Protein AF-A0A933UGR9-F1 (afdb_monomer_lite)

Structure (mmCIF, N/CA/C/O backbone):
data_AF-A0A933UGR9-F1
#
_entry.id   AF-A0A933UGR9-F1
#
loop_
_atom_site.group_PDB
_atom_site.id
_atom_site.type_symbol
_atom_site.label_atom_id
_atom_site.label_alt_id
_atom_site.label_comp_id
_atom_site.label_asym_id
_atom_site.label_entity_id
_atom_site.label_seq_id
_atom_site.pdbx_PDB_ins_code
_atom_site.Cartn_x
_atom_site.Cartn_y
_atom_site.Cartn_z
_atom_site.occupancy
_atom_site.B_iso_or_equiv
_atom_site.auth_seq_id
_atom_site.auth_comp_id
_atom_site.auth_asym_id
_atom_site.auth_atom_id
_atom_site.pdbx_PDB_model_num
ATOM 1 N N . MET A 1 1 ? -8.891 2.432 32.688 1.00 51.16 1 MET A N 1
ATOM 2 C CA . MET A 1 1 ? -9.235 3.587 31.826 1.00 51.16 1 MET A CA 1
ATOM 3 C C . MET A 1 1 ? -10.746 3.583 31.661 1.00 51.16 1 MET A C 1
ATOM 5 O O . MET A 1 1 ? -11.295 2.497 31.529 1.00 51.16 1 MET A O 1
ATOM 9 N N . ALA A 1 2 ? -11.418 4.731 31.786 1.00 53.75 2 ALA A N 1
ATOM 10 C CA . ALA A 1 2 ? -12.870 4.802 31.612 1.00 53.75 2 ALA A CA 1
ATOM 11 C C . ALA A 1 2 ? -13.232 4.374 30.183 1.00 53.75 2 ALA A C 1
ATOM 13 O O . ALA A 1 2 ? -12.578 4.824 29.242 1.00 53.75 2 ALA A O 1
ATOM 14 N N . LYS A 1 3 ? -14.229 3.491 30.037 1.00 58.97 3 LYS A N 1
ATOM 15 C CA . LYS A 1 3 ? -14.703 3.073 28.717 1.00 58.97 3 LYS A CA 1
ATOM 16 C C . LYS A 1 3 ? -15.237 4.305 27.978 1.00 58.97 3 LYS A C 1
ATOM 18 O O . LYS A 1 3 ? -16.017 5.058 28.568 1.00 58.97 3 LYS A O 1
ATOM 23 N N . PRO A 1 4 ? -14.825 4.535 26.729 1.00 64.81 4 PRO A N 1
ATOM 24 C CA . PRO A 1 4 ? -15.317 5.656 25.947 1.00 64.81 4 PRO A CA 1
ATOM 25 C C . PRO A 1 4 ? -16.834 5.547 25.722 1.00 64.81 4 PRO A C 1
ATOM 27 O O . PRO A 1 4 ? -17.394 4.452 25.631 1.00 64.81 4 PRO A O 1
ATOM 30 N N . SER A 1 5 ? -17.516 6.694 25.684 1.00 75.19 5 SER A N 1
ATOM 31 C CA . SER A 1 5 ? -18.979 6.754 25.585 1.00 75.19 5 SER A CA 1
ATOM 32 C C . SER A 1 5 ? -19.480 6.271 24.216 1.00 75.19 5 SER A C 1
ATOM 34 O O . SER A 1 5 ? -18.775 6.351 23.214 1.00 75.19 5 SER A O 1
ATOM 36 N N . HIS A 1 6 ? -20.730 5.808 24.135 1.00 77.56 6 HIS A N 1
ATOM 37 C CA . HIS A 1 6 ? -21.346 5.401 22.862 1.00 77.56 6 HIS A CA 1
ATOM 38 C C . HIS A 1 6 ? -21.320 6.523 21.804 1.00 77.56 6 HIS A C 1
ATOM 40 O O . HIS A 1 6 ? -21.065 6.274 20.629 1.00 77.56 6 HIS A O 1
ATOM 46 N N . ALA A 1 7 ? -21.519 7.773 22.233 1.00 77.31 7 ALA A N 1
ATOM 47 C CA . ALA A 1 7 ? -21.422 8.946 21.366 1.00 77.31 7 ALA A CA 1
ATOM 48 C C . ALA A 1 7 ? -20.013 9.127 20.773 1.00 77.31 7 ALA A C 1
ATOM 50 O O . ALA A 1 7 ? -19.876 9.551 19.629 1.00 77.31 7 ALA A O 1
ATOM 51 N N . TYR A 1 8 ? -18.975 8.763 21.530 1.00 80.56 8 TYR A N 1
ATOM 52 C CA . TYR A 1 8 ? -17.596 8.798 21.057 1.00 80.56 8 TYR A CA 1
ATOM 53 C C . TYR A 1 8 ? -17.358 7.760 19.950 1.00 80.56 8 TYR A C 1
ATOM 55 O O . TYR A 1 8 ? -16.774 8.099 18.930 1.00 80.56 8 TYR A O 1
ATOM 63 N N . TYR A 1 9 ? -17.880 6.534 20.080 1.00 83.31 9 TYR A N 1
ATOM 64 C CA . TYR A 1 9 ? -17.784 5.519 19.017 1.00 83.31 9 TYR A CA 1
ATOM 65 C C . TYR A 1 9 ? -18.486 5.944 17.715 1.00 83.31 9 TYR A C 1
ATOM 67 O O . TYR A 1 9 ? -17.899 5.834 16.639 1.00 83.31 9 TYR A O 1
ATOM 75 N N . GLU A 1 10 ? -19.714 6.471 17.792 1.00 83.88 10 GLU A N 1
ATOM 76 C CA . GLU A 1 10 ? -20.467 6.879 16.593 1.00 83.88 10 GLU A CA 1
ATOM 77 C C . GLU A 1 10 ? -19.774 8.006 15.805 1.00 83.88 10 GLU A C 1
ATOM 79 O O . GLU A 1 10 ? -19.880 8.047 14.579 1.00 83.88 10 GLU A O 1
ATOM 84 N N . HIS A 1 11 ? -18.996 8.867 16.472 1.00 82.94 11 HIS A N 1
ATOM 85 C CA . HIS A 1 11 ? -18.165 9.869 15.800 1.00 82.94 11 HIS A CA 1
ATOM 86 C C . HIS A 1 11 ? -17.102 9.224 14.888 1.00 82.94 11 HIS A C 1
ATOM 88 O O . HIS A 1 11 ? -17.013 9.558 13.705 1.00 82.94 11 HIS A O 1
ATOM 94 N N . PHE A 1 12 ? -16.350 8.243 15.402 1.00 86.44 12 PHE A N 1
ATOM 95 C CA . PHE A 1 12 ? -15.294 7.561 14.638 1.00 86.44 12 PHE A CA 1
ATOM 96 C C . PHE A 1 12 ? -15.834 6.632 13.558 1.00 86.44 12 PHE A C 1
ATOM 98 O O . PHE A 1 12 ? -15.192 6.444 12.529 1.00 86.44 12 PHE A O 1
ATOM 105 N N . LYS A 1 13 ? -17.035 6.085 13.739 1.00 90.88 13 LYS A N 1
ATOM 106 C CA . LYS A 1 13 ? -17.656 5.146 12.796 1.00 90.88 13 LYS A CA 1
ATOM 107 C C . LYS A 1 13 ? -17.753 5.694 11.371 1.00 90.88 13 LYS A C 1
ATOM 109 O O . LYS A 1 13 ? -17.538 4.958 10.407 1.00 90.88 13 LYS A O 1
ATOM 114 N N . ARG A 1 14 ? -18.044 6.993 11.212 1.00 91.00 14 ARG A N 1
ATOM 115 C CA . ARG A 1 14 ? -18.020 7.662 9.897 1.00 91.00 14 ARG A CA 1
ATOM 116 C C . ARG A 1 14 ? -16.609 7.638 9.304 1.00 91.00 14 ARG A C 1
ATOM 118 O O . ARG A 1 14 ? -16.450 7.222 8.159 1.00 91.00 14 ARG A O 1
ATOM 125 N N . GLN A 1 15 ? -15.603 8.026 10.083 1.00 90.75 15 GLN A N 1
ATOM 126 C CA . GLN A 1 15 ? -14.204 8.055 9.646 1.00 90.75 15 GLN A CA 1
ATOM 127 C C . GLN A 1 15 ? -13.686 6.654 9.306 1.00 90.75 15 GLN A C 1
ATOM 129 O O . GLN A 1 15 ? -13.049 6.468 8.272 1.00 90.75 15 GLN A O 1
ATOM 134 N N . HIS A 1 16 ? -14.025 5.645 10.114 1.00 93.94 16 HIS A N 1
ATOM 135 C CA . HIS A 1 16 ? -13.686 4.244 9.862 1.00 93.94 16 HIS A CA 1
ATOM 136 C C . HIS A 1 16 ? -14.244 3.760 8.523 1.00 93.94 16 HIS A C 1
ATOM 138 O O . HIS A 1 16 ? -13.543 3.086 7.774 1.00 93.94 16 HIS A O 1
ATOM 144 N N . ARG A 1 17 ? -15.488 4.122 8.189 1.00 92.50 17 ARG A N 1
ATOM 145 C CA . ARG A 1 17 ? -16.113 3.743 6.914 1.00 92.50 17 ARG A CA 1
ATOM 146 C C . ARG A 1 17 ? -15.473 4.437 5.718 1.00 92.50 17 ARG A C 1
ATOM 148 O O . ARG A 1 17 ? -15.252 3.774 4.710 1.00 92.50 17 ARG A O 1
ATOM 155 N N . VAL A 1 18 ? -15.150 5.728 5.829 1.00 92.00 18 VAL A N 1
ATOM 156 C CA . VAL A 1 18 ? -14.415 6.466 4.783 1.00 92.00 18 VAL A CA 1
ATOM 157 C C . VAL A 1 18 ? -13.049 5.824 4.554 1.00 92.00 18 VAL A C 1
ATOM 159 O O . VAL A 1 18 ? -12.692 5.512 3.420 1.00 92.00 18 VAL A O 1
ATOM 162 N N . PHE A 1 19 ? -12.323 5.545 5.635 1.00 92.62 19 PHE A N 1
ATOM 163 C CA . PHE A 1 19 ? -11.031 4.871 5.586 1.00 92.62 19 PHE A CA 1
ATOM 164 C C . PHE A 1 19 ? -11.138 3.471 4.971 1.00 92.62 19 PHE A C 1
ATOM 166 O O . PHE A 1 19 ? -10.410 3.147 4.039 1.00 92.62 19 PHE A O 1
ATOM 173 N N . GLY A 1 20 ? -12.092 2.656 5.427 1.00 93.69 20 GLY A N 1
ATOM 174 C CA . GLY A 1 20 ? -12.340 1.315 4.899 1.00 93.69 20 GLY A CA 1
ATOM 175 C C . GLY A 1 20 ? -12.676 1.317 3.408 1.00 93.69 20 GLY A C 1
ATOM 176 O O . GLY A 1 20 ? -12.101 0.530 2.660 1.00 93.69 20 GLY A O 1
ATOM 177 N N . ALA A 1 21 ? -13.538 2.234 2.960 1.00 92.94 21 ALA A N 1
ATOM 178 C CA . ALA A 1 21 ? -13.890 2.387 1.550 1.00 92.94 21 ALA A CA 1
ATOM 179 C C . ALA A 1 21 ? -12.686 2.815 0.700 1.00 92.94 21 ALA A C 1
ATOM 181 O O . ALA A 1 21 ? -12.450 2.239 -0.363 1.00 92.94 21 ALA A O 1
ATOM 182 N N . PHE A 1 22 ? -11.894 3.777 1.183 1.00 90.56 22 PHE A N 1
ATOM 183 C CA . PHE A 1 22 ? -10.659 4.206 0.527 1.00 90.56 22 PHE A CA 1
ATOM 184 C C . PHE A 1 22 ? -9.690 3.034 0.348 1.00 90.56 22 PHE A C 1
ATOM 186 O O . PHE A 1 22 ? -9.226 2.774 -0.763 1.00 90.56 22 PHE A O 1
ATOM 193 N N . LEU A 1 23 ? -9.432 2.281 1.419 1.00 91.06 23 LEU A N 1
ATOM 194 C CA . LEU A 1 23 ? -8.536 1.128 1.377 1.00 91.06 23 LEU A CA 1
ATOM 195 C C . LEU A 1 23 ? -9.065 0.036 0.446 1.00 91.06 23 LEU A C 1
ATOM 197 O O . LEU A 1 23 ? -8.296 -0.534 -0.324 1.00 91.06 23 LEU A O 1
ATOM 201 N N . ALA A 1 24 ? -10.367 -0.250 0.487 1.00 91.38 24 ALA A N 1
ATOM 202 C CA . ALA A 1 24 ? -10.996 -1.247 -0.372 1.00 91.38 24 ALA A CA 1
ATOM 203 C C . ALA A 1 24 ? -10.851 -0.885 -1.853 1.00 91.38 24 ALA A C 1
ATOM 205 O O . ALA A 1 24 ? -10.477 -1.735 -2.666 1.00 91.38 24 ALA A O 1
ATOM 206 N N . LEU A 1 25 ? -11.093 0.384 -2.189 1.00 88.12 25 LEU A N 1
ATOM 207 C CA . LEU A 1 25 ? -10.924 0.906 -3.537 1.00 88.12 25 LEU A CA 1
ATOM 208 C C . LEU A 1 25 ? -9.460 0.829 -3.975 1.00 88.12 25 LEU A C 1
ATOM 210 O O . LEU A 1 25 ? -9.167 0.356 -5.072 1.00 88.12 25 LEU A O 1
ATOM 214 N N . HIS A 1 26 ? -8.536 1.215 -3.099 1.00 82.75 26 HIS A N 1
ATOM 215 C CA . HIS A 1 26 ? -7.105 1.147 -3.365 1.00 82.75 26 HIS A CA 1
ATOM 216 C C . HIS A 1 26 ? -6.626 -0.301 -3.583 1.00 82.75 26 HIS A C 1
ATOM 218 O O . HIS A 1 26 ? -5.847 -0.574 -4.499 1.00 82.75 26 HIS A O 1
ATOM 224 N N . CYS A 1 27 ? -7.121 -1.247 -2.782 1.00 87.06 27 CYS A N 1
ATOM 225 C CA . CYS A 1 27 ? -6.885 -2.683 -2.935 1.00 87.06 27 CYS A CA 1
ATOM 226 C C . CYS A 1 27 ? -7.445 -3.238 -4.240 1.00 87.06 27 CYS A C 1
ATOM 228 O O . CYS A 1 27 ? -6.793 -4.048 -4.898 1.00 87.06 27 CYS A O 1
ATOM 230 N N . TRP A 1 28 ? -8.672 -2.863 -4.599 1.00 85.69 28 TRP A N 1
ATOM 231 C CA . TRP A 1 28 ? -9.287 -3.278 -5.856 1.00 85.69 28 TRP A CA 1
ATOM 232 C C . TRP A 1 28 ? -8.490 -2.753 -7.043 1.00 85.69 28 TRP A C 1
ATOM 234 O O . TRP A 1 28 ? -8.135 -3.526 -7.928 1.00 85.69 28 TRP A O 1
ATOM 244 N N . HIS A 1 29 ? -8.120 -1.478 -7.000 1.00 77.94 29 HIS A N 1
ATOM 245 C CA . HIS A 1 29 ? -7.403 -0.840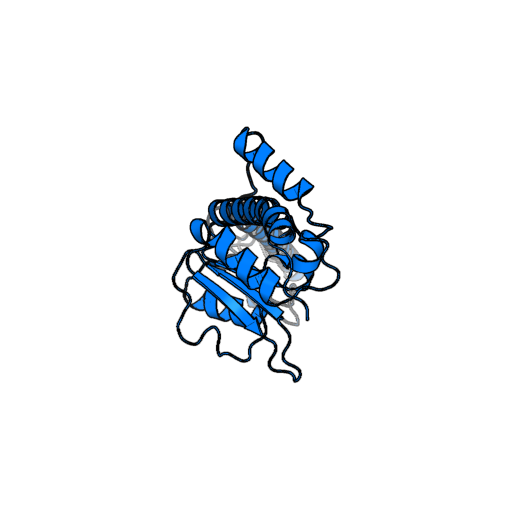 -8.081 1.00 77.94 29 HIS A CA 1
ATOM 246 C C . HIS A 1 29 ? -6.011 -1.438 -8.330 1.00 77.94 29 HIS A C 1
ATOM 248 O O . HIS A 1 29 ? -5.648 -1.763 -9.458 1.00 77.94 29 HIS A O 1
ATOM 254 N N . ASN A 1 30 ? -5.229 -1.609 -7.266 1.00 77.25 30 ASN A N 1
ATOM 255 C CA . ASN A 1 30 ? -3.860 -2.115 -7.364 1.00 77.25 30 ASN A CA 1
ATOM 256 C C . ASN A 1 30 ? -3.786 -3.650 -7.352 1.00 77.25 30 ASN A C 1
ATOM 258 O O . ASN A 1 30 ? -2.706 -4.228 -7.465 1.00 77.25 30 ASN A O 1
ATOM 262 N N . GLY A 1 31 ? -4.929 -4.325 -7.200 1.00 83.38 31 GLY A N 1
ATOM 263 C CA . GLY A 1 31 ? -5.004 -5.777 -7.097 1.00 83.38 31 GLY A CA 1
ATOM 264 C C . GLY A 1 31 ? -4.315 -6.336 -5.849 1.00 83.38 31 GLY A C 1
ATOM 265 O O . GLY A 1 31 ? -3.736 -7.412 -5.934 1.00 83.38 31 GLY A O 1
ATOM 266 N N . TYR A 1 32 ? -4.337 -5.622 -4.718 1.00 88.56 32 TYR A N 1
ATOM 267 C CA . TYR A 1 32 ? -3.771 -6.100 -3.449 1.00 88.56 32 TYR A CA 1
ATOM 268 C C . TYR A 1 32 ? -4.782 -6.923 -2.657 1.00 88.56 32 TYR A C 1
ATOM 270 O O . TYR A 1 32 ? -5.826 -6.411 -2.264 1.00 88.56 32 TYR A O 1
ATOM 278 N N . ASP A 1 33 ? -4.473 -8.172 -2.350 1.00 89.31 33 ASP A N 1
ATOM 279 C CA . ASP A 1 33 ? -5.304 -9.063 -1.536 1.00 89.31 33 ASP A CA 1
ATOM 280 C C . ASP A 1 33 ? -5.389 -8.610 -0.072 1.00 89.31 33 ASP A C 1
ATOM 282 O O . ASP A 1 33 ? -6.439 -8.757 0.565 1.00 89.31 33 ASP A O 1
ATOM 286 N N . ALA A 1 34 ? -4.304 -8.019 0.439 1.00 91.38 34 ALA A N 1
ATOM 287 C CA . ALA A 1 34 ? -4.194 -7.550 1.813 1.00 91.38 34 ALA A CA 1
ATOM 288 C C . ALA A 1 34 ? -3.324 -6.295 1.960 1.00 91.38 34 ALA A C 1
ATOM 290 O O . ALA A 1 34 ? -2.426 -6.029 1.156 1.00 91.38 34 ALA A O 1
ATOM 291 N N . LEU A 1 35 ? -3.576 -5.554 3.038 1.00 91.88 35 LEU A N 1
ATOM 292 C CA . LEU A 1 35 ? -2.826 -4.379 3.457 1.00 91.88 35 LEU A CA 1
ATOM 293 C C . LEU A 1 35 ? -2.328 -4.538 4.888 1.00 91.88 35 LEU A C 1
ATOM 295 O O . LEU A 1 35 ? -3.072 -4.959 5.775 1.00 91.88 35 LEU A O 1
ATOM 299 N N . LEU A 1 36 ? -1.079 -4.145 5.111 1.00 91.00 36 LEU A N 1
ATOM 300 C CA . LEU A 1 36 ? -0.538 -3.901 6.441 1.00 91.00 36 LEU A CA 1
ATOM 301 C C . LEU A 1 36 ? -0.564 -2.404 6.724 1.00 91.00 36 LEU A C 1
ATOM 303 O O . LEU A 1 36 ? -0.129 -1.610 5.892 1.00 91.00 36 LEU A O 1
ATOM 307 N N . ILE A 1 37 ? -1.054 -2.018 7.896 1.00 90.31 37 ILE A N 1
ATOM 308 C CA . ILE A 1 37 ? -1.129 -0.616 8.297 1.00 90.31 37 ILE A CA 1
ATOM 309 C C . ILE A 1 37 ? -0.467 -0.455 9.650 1.00 90.31 37 ILE A C 1
ATOM 311 O O . ILE A 1 37 ? -0.885 -1.073 10.629 1.00 90.31 37 ILE A O 1
ATOM 315 N N . ASP A 1 38 ? 0.560 0.378 9.702 1.00 87.00 38 ASP A N 1
ATOM 316 C CA . ASP A 1 38 ? 1.263 0.691 10.931 1.00 87.00 38 ASP A CA 1
ATOM 317 C C . ASP A 1 38 ? 0.431 1.610 11.842 1.00 87.00 38 ASP A C 1
ATOM 319 O O . ASP A 1 38 ? -0.461 2.359 11.422 1.00 87.00 38 ASP A O 1
ATOM 323 N N . ARG A 1 39 ? 0.725 1.542 13.138 1.00 86.56 39 ARG A N 1
ATOM 324 C CA . ARG A 1 39 ? 0.048 2.337 14.159 1.00 86.56 39 ARG A CA 1
ATOM 325 C C . ARG A 1 39 ? 0.221 3.837 13.949 1.00 86.56 39 ARG A C 1
ATOM 327 O O . ARG A 1 39 ? -0.688 4.587 14.306 1.00 86.56 39 ARG A O 1
ATOM 334 N N . GLU A 1 40 ? 1.372 4.282 13.459 1.00 84.06 40 GLU A N 1
ATOM 335 C CA . GLU A 1 40 ? 1.664 5.705 13.285 1.00 84.06 40 GLU A CA 1
ATOM 336 C C . GLU A 1 40 ? 0.743 6.304 12.219 1.00 84.06 40 GLU A C 1
ATOM 338 O O . GLU A 1 40 ? 0.081 7.312 12.472 1.00 84.06 40 GLU A O 1
ATOM 343 N N . THR A 1 41 ? 0.576 5.606 11.098 1.00 85.62 41 THR A N 1
ATOM 344 C CA . THR A 1 41 ? -0.347 5.959 10.021 1.00 85.62 41 THR A CA 1
ATOM 345 C C . THR A 1 41 ? -1.792 6.005 10.508 1.00 85.62 41 THR A C 1
ATOM 347 O O . THR A 1 41 ? -2.484 6.983 10.227 1.00 85.62 41 THR A O 1
ATOM 350 N N . LEU A 1 42 ? -2.252 5.012 11.284 1.00 88.62 42 LEU A N 1
ATOM 351 C CA . LEU A 1 42 ? -3.606 5.039 11.865 1.00 88.62 42 LEU A CA 1
ATOM 352 C C . LEU A 1 42 ? -3.784 6.205 12.840 1.00 88.62 42 LEU A C 1
ATOM 354 O O . LEU A 1 42 ? -4.787 6.911 12.790 1.00 88.62 42 LEU A O 1
ATOM 358 N N . SER A 1 43 ? -2.812 6.417 13.728 1.00 87.31 43 SER A N 1
ATOM 359 C CA . SER A 1 43 ? -2.881 7.478 14.740 1.00 87.31 43 SER A CA 1
ATOM 360 C C . SER A 1 43 ? -2.918 8.859 14.089 1.00 87.31 43 SER A C 1
ATOM 362 O O . SER A 1 43 ? -3.659 9.725 14.546 1.00 87.31 43 SER A O 1
ATOM 364 N N . ARG A 1 44 ? -2.158 9.041 13.003 1.00 85.88 44 ARG A N 1
ATOM 365 C CA . ARG A 1 44 ? -2.143 10.265 12.202 1.00 85.88 44 ARG A CA 1
ATOM 366 C C . ARG A 1 44 ? -3.462 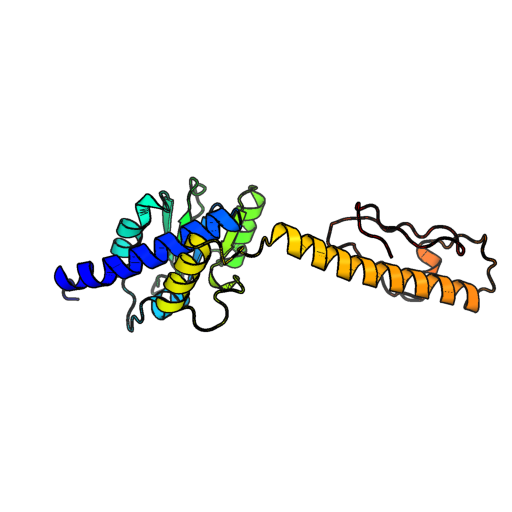10.473 11.461 1.00 85.88 44 ARG A C 1
ATOM 368 O O . ARG A 1 44 ? -4.008 11.563 11.540 1.00 85.88 44 ARG A O 1
ATOM 375 N N . PHE A 1 45 ? -3.983 9.443 10.791 1.00 86.88 45 PHE A N 1
ATOM 376 C CA . PHE A 1 45 ? -5.217 9.548 10.005 1.00 86.88 45 PHE A CA 1
ATOM 377 C C . PHE A 1 45 ? -6.448 9.863 10.868 1.00 86.88 45 PHE A C 1
ATOM 379 O O . PHE A 1 45 ? -7.265 10.691 10.486 1.00 86.88 45 PHE A O 1
ATOM 386 N N . PHE A 1 46 ? -6.576 9.222 12.035 1.00 88.31 46 PHE A N 1
ATOM 387 C CA . PHE A 1 46 ? -7.691 9.458 12.964 1.00 88.31 46 PHE A CA 1
ATOM 388 C C . PHE A 1 46 ? -7.433 10.605 13.954 1.00 88.31 46 PHE A C 1
ATOM 390 O O . PHE A 1 46 ? -8.228 10.805 14.869 1.00 88.31 46 PHE A O 1
ATOM 397 N N . GLU A 1 47 ? -6.309 11.318 13.820 1.00 87.31 47 GLU A N 1
ATOM 398 C CA . GLU A 1 47 ? -5.914 12.437 14.691 1.00 87.31 47 GLU A CA 1
ATOM 399 C C . GLU A 1 47 ? -5.921 12.078 16.195 1.00 87.31 47 GLU A C 1
ATOM 401 O O . GLU A 1 47 ? -6.211 12.885 17.084 1.00 87.31 47 GLU A O 1
ATOM 406 N N . LEU A 1 48 ? -5.577 10.826 16.509 1.00 85.31 48 LEU A N 1
ATOM 407 C CA . LEU A 1 48 ? -5.645 10.282 17.861 1.00 85.31 48 LEU A CA 1
ATOM 408 C C . LEU A 1 48 ? -4.330 10.501 18.614 1.00 85.31 48 LEU A C 1
ATOM 410 O O . LEU A 1 48 ? -3.315 9.867 18.330 1.00 85.31 48 LEU A O 1
ATOM 414 N N . LYS A 1 49 ? -4.372 11.300 19.691 1.00 81.75 49 LYS A N 1
ATOM 415 C CA . LYS A 1 49 ? -3.231 11.461 20.623 1.00 81.75 49 LYS A CA 1
ATOM 416 C C . LYS A 1 49 ? -2.816 10.147 21.293 1.00 81.75 49 LYS A C 1
ATOM 418 O O . LYS A 1 49 ? -1.654 9.965 21.649 1.00 81.75 49 LYS A O 1
ATOM 423 N N . LYS A 1 50 ? -3.778 9.251 21.536 1.00 81.62 50 LYS A N 1
ATOM 424 C CA . LYS A 1 50 ? -3.557 7.929 22.137 1.00 81.62 50 LYS A CA 1
ATOM 425 C C . LYS A 1 50 ? -4.410 6.892 21.423 1.00 81.62 50 LYS A C 1
ATOM 427 O O . LYS A 1 50 ? -5.607 6.798 21.661 1.00 81.62 50 LYS A O 1
ATOM 432 N N . PHE A 1 51 ? -3.764 6.076 20.601 1.00 82.44 51 PHE A N 1
ATOM 433 C CA . PHE A 1 51 ? -4.399 4.923 19.973 1.00 82.44 51 PHE A CA 1
ATOM 434 C C . PHE A 1 51 ? -4.453 3.744 20.959 1.00 82.44 51 PHE A C 1
ATOM 436 O O . PHE A 1 51 ? -3.399 3.309 21.438 1.00 82.44 51 PHE A O 1
ATOM 443 N N . THR A 1 52 ? -5.660 3.267 21.283 1.00 84.12 52 THR A N 1
ATOM 444 C CA . THR A 1 52 ? -5.920 2.150 22.219 1.00 84.12 52 THR A CA 1
ATOM 445 C C . THR A 1 52 ? -6.481 0.927 21.484 1.00 84.12 52 THR A C 1
ATOM 447 O O . THR A 1 52 ? -6.975 1.046 20.365 1.00 84.12 52 THR A O 1
ATOM 450 N N . GLU A 1 53 ? -6.461 -0.245 22.128 1.00 82.62 53 GLU A N 1
ATOM 451 C CA . GLU A 1 53 ? -7.048 -1.483 21.578 1.00 82.62 53 GLU A CA 1
ATOM 452 C C . GLU A 1 53 ? -8.556 -1.371 21.300 1.00 82.62 53 GLU A C 1
ATOM 454 O O . GLU A 1 53 ? -9.068 -2.007 20.382 1.00 82.62 53 GLU A O 1
ATOM 459 N N . GLU A 1 54 ? -9.279 -0.544 22.061 1.00 86.12 54 GLU A N 1
ATO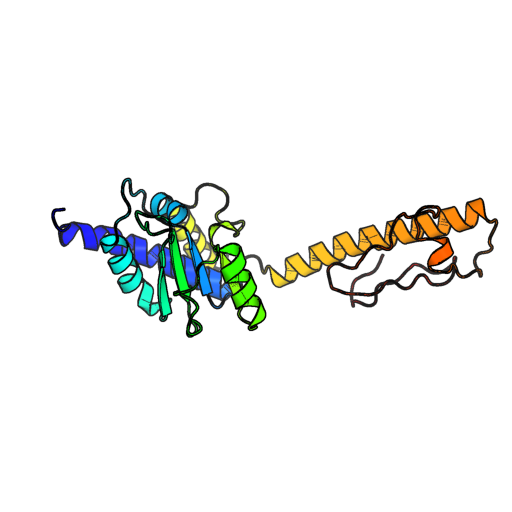M 460 C CA . GLU A 1 54 ? -10.713 -0.316 21.841 1.00 86.12 54 GLU A CA 1
ATOM 461 C C . GLU A 1 54 ? -10.972 0.360 20.491 1.00 86.12 54 GLU A C 1
ATOM 463 O O . GLU A 1 54 ? -11.815 -0.113 19.732 1.00 86.12 54 GLU A O 1
ATOM 468 N N . HIS A 1 55 ? -10.190 1.391 20.144 1.00 87.94 55 HIS A N 1
ATOM 469 C CA . HIS A 1 55 ? -10.276 2.039 18.831 1.00 87.94 55 HIS A CA 1
ATOM 470 C C . HIS A 1 55 ? -10.016 1.043 17.700 1.00 87.94 55 HIS A C 1
ATOM 472 O O . HIS A 1 55 ? -10.717 1.045 16.691 1.00 87.94 55 HIS A O 1
ATOM 478 N N . LEU A 1 56 ? -9.039 0.152 17.883 1.00 88.56 56 LEU A N 1
ATOM 479 C CA . LEU A 1 56 ? -8.714 -0.869 16.894 1.00 88.56 56 LEU A CA 1
ATOM 480 C C . LEU A 1 56 ? -9.840 -1.895 16.724 1.00 88.56 56 LEU A C 1
ATOM 482 O O . LEU A 1 56 ? -10.147 -2.297 15.603 1.00 88.56 56 LEU A O 1
ATOM 486 N N . SER A 1 57 ? -10.461 -2.311 17.829 1.00 90.12 57 SER A N 1
ATOM 487 C CA . SER A 1 57 ? -11.616 -3.213 17.819 1.00 90.12 57 SER A CA 1
ATOM 488 C C . SER A 1 57 ? -12.795 -2.604 17.056 1.00 90.12 57 SER A C 1
ATOM 490 O O . SER A 1 57 ? -13.388 -3.255 16.194 1.00 90.12 57 SER A O 1
ATOM 492 N N . TRP A 1 58 ? -13.089 -1.327 17.306 1.00 92.19 58 TRP A N 1
ATOM 493 C CA . TRP A 1 58 ? -14.120 -0.577 16.589 1.00 92.19 58 TRP A CA 1
ATOM 494 C C . TRP A 1 58 ? -13.826 -0.445 15.105 1.00 92.19 58 TRP A C 1
ATOM 496 O O . TRP A 1 58 ? -14.683 -0.763 14.286 1.00 92.19 58 TRP A O 1
ATOM 506 N N . LEU A 1 59 ? -12.600 -0.050 14.765 1.00 92.56 59 LEU A N 1
ATOM 507 C CA . LEU A 1 59 ? -12.152 0.060 13.386 1.00 92.56 59 LEU A CA 1
ATOM 508 C C . LEU A 1 59 ? -12.346 -1.266 12.644 1.00 92.56 59 LEU A C 1
ATOM 510 O O . LEU A 1 59 ? -12.970 -1.282 11.589 1.00 92.56 59 LEU A O 1
ATOM 514 N N . ARG A 1 60 ? -11.875 -2.383 13.217 1.00 92.56 60 ARG A N 1
ATOM 515 C CA . ARG A 1 60 ? -12.012 -3.726 12.626 1.00 92.56 60 ARG A CA 1
ATOM 516 C C . ARG A 1 60 ? -13.469 -4.116 12.407 1.00 92.56 60 ARG A C 1
ATOM 518 O O . ARG A 1 60 ? -13.785 -4.675 11.363 1.00 92.56 60 ARG A O 1
ATOM 525 N N . LYS A 1 61 ? -14.343 -3.808 13.367 1.00 93.12 61 LYS A N 1
ATOM 526 C CA . LYS A 1 61 ? -15.784 -4.058 13.252 1.00 93.12 61 LYS A CA 1
ATOM 527 C C . LYS A 1 61 ? -16.413 -3.234 12.128 1.00 93.12 61 LYS A C 1
ATOM 529 O O . LYS A 1 61 ? -17.208 -3.756 11.357 1.00 93.12 61 LYS A O 1
ATOM 534 N N . ASP A 1 62 ? -16.055 -1.960 12.020 1.00 94.12 62 ASP A N 1
ATOM 535 C CA . ASP A 1 62 ? -16.672 -1.044 11.057 1.00 94.12 62 ASP A CA 1
ATOM 536 C C . ASP A 1 62 ? -16.215 -1.289 9.614 1.00 94.12 62 ASP A C 1
ATOM 538 O O . ASP A 1 62 ? -16.970 -1.014 8.679 1.00 94.12 62 ASP A O 1
ATOM 542 N N . ILE A 1 63 ? -15.002 -1.820 9.427 1.00 95.06 63 ILE A N 1
ATOM 543 C CA . ILE A 1 63 ? -14.429 -2.133 8.108 1.00 95.06 63 ILE A CA 1
ATOM 544 C C . ILE A 1 63 ? -14.551 -3.607 7.711 1.00 95.06 63 ILE A C 1
ATOM 546 O O . ILE A 1 63 ? -14.151 -3.959 6.602 1.00 95.06 63 ILE A O 1
ATOM 550 N N . GLU A 1 64 ? -15.111 -4.461 8.572 1.00 94.75 64 GLU A N 1
ATOM 551 C CA . GLU A 1 64 ? -15.360 -5.883 8.290 1.00 94.75 64 GLU A CA 1
ATOM 552 C C . GLU A 1 64 ? -16.044 -6.122 6.927 1.00 94.75 64 GLU A C 1
ATOM 554 O O . GLU A 1 64 ? -15.588 -7.012 6.203 1.00 94.75 64 GLU A O 1
ATOM 559 N N . PRO A 1 65 ? -17.045 -5.315 6.493 1.00 94.19 65 PRO A N 1
ATOM 560 C CA . PRO A 1 65 ? -17.672 -5.504 5.183 1.00 94.19 65 PRO A CA 1
ATOM 561 C C . PRO A 1 65 ? -16.694 -5.397 4.004 1.00 94.19 65 PRO A C 1
ATOM 563 O O . PRO A 1 65 ? -16.933 -5.980 2.950 1.00 94.19 65 PRO A O 1
ATOM 566 N N . PHE A 1 66 ? -15.597 -4.656 4.174 1.00 93.38 66 PHE A N 1
ATOM 567 C CA . PHE A 1 66 ? -14.549 -4.491 3.168 1.00 93.38 66 PHE A CA 1
ATOM 568 C C . PHE A 1 66 ? -13.406 -5.500 3.342 1.00 93.38 66 PHE A C 1
ATOM 570 O O . PHE A 1 66 ? -12.840 -5.975 2.356 1.00 93.38 66 PHE A O 1
ATOM 577 N N . PHE A 1 67 ? -13.064 -5.828 4.591 1.00 95.12 67 PHE A N 1
ATOM 578 C CA . PHE A 1 67 ? -11.937 -6.683 4.962 1.00 95.12 67 PHE A CA 1
ATOM 579 C C . PHE A 1 67 ? -12.380 -7.747 5.963 1.00 95.12 67 PHE A C 1
ATOM 581 O O . PHE A 1 67 ? -12.251 -7.585 7.179 1.00 95.12 67 PHE A O 1
ATOM 588 N N . ARG A 1 68 ? -12.866 -8.872 5.431 1.00 93.69 68 ARG A N 1
ATOM 589 C CA . ARG A 1 68 ? -13.393 -9.991 6.225 1.00 93.69 68 ARG A CA 1
ATOM 590 C C . ARG A 1 68 ? -12.367 -10.586 7.192 1.00 93.69 68 ARG A C 1
ATOM 592 O O . ARG A 1 68 ? -12.732 -11.095 8.248 1.00 93.69 68 ARG A O 1
ATOM 599 N N . HIS A 1 69 ? -11.086 -10.546 6.838 1.00 93.62 69 HIS A N 1
ATOM 600 C CA . HIS A 1 69 ? -10.012 -11.111 7.645 1.00 93.62 69 HIS A CA 1
ATOM 601 C C . HIS A 1 69 ? -9.124 -9.983 8.168 1.00 93.62 69 HIS A C 1
ATOM 603 O O . HIS A 1 69 ? -8.347 -9.398 7.421 1.00 93.62 69 HIS A O 1
ATOM 609 N N . SER A 1 70 ? -9.211 -9.682 9.462 1.00 92.75 70 SER A N 1
ATOM 610 C CA . SER A 1 70 ? -8.372 -8.664 10.101 1.00 92.75 70 SER A CA 1
ATOM 611 C C . SER A 1 70 ? -7.701 -9.212 11.352 1.00 92.75 70 SER A C 1
ATOM 613 O O . SER A 1 70 ? -8.342 -9.941 12.106 1.00 92.75 70 SER A O 1
ATOM 615 N N . HIS A 1 71 ? -6.434 -8.864 11.592 1.00 90.19 71 HIS A N 1
ATOM 616 C CA . HIS A 1 71 ? -5.702 -9.236 12.811 1.00 90.19 71 HIS A CA 1
ATOM 617 C C . HIS A 1 71 ? -4.765 -8.117 13.269 1.00 90.19 71 HIS A C 1
ATOM 619 O O . HIS A 1 71 ? -4.199 -7.386 12.460 1.00 90.19 71 HIS A O 1
ATOM 625 N N . SER A 1 72 ? -4.593 -8.003 14.583 1.00 89.12 72 SER A N 1
ATOM 626 C CA . SER A 1 72 ? -3.645 -7.077 15.201 1.00 89.12 72 SER A CA 1
ATOM 627 C C . SER A 1 72 ? -2.275 -7.742 15.323 1.00 89.12 72 SER A C 1
ATOM 629 O O . SER A 1 72 ? -2.175 -8.884 15.771 1.00 89.12 72 SER A O 1
ATOM 631 N N . LEU A 1 73 ? -1.222 -7.021 14.955 1.00 86.88 73 LEU A N 1
ATOM 632 C CA . LEU A 1 73 ? 0.167 -7.432 15.086 1.00 86.88 73 LEU A CA 1
ATOM 633 C C . LEU A 1 73 ? 0.825 -6.598 16.188 1.00 86.88 73 LEU A C 1
ATOM 635 O O . LEU A 1 73 ? 0.766 -5.365 16.201 1.00 86.88 73 LEU A O 1
ATOM 639 N N . TYR A 1 74 ? 1.470 -7.287 17.123 1.00 82.31 74 TYR A N 1
ATOM 640 C CA . TYR A 1 74 ? 2.114 -6.667 18.275 1.00 82.31 74 TYR A CA 1
ATOM 641 C C . TYR A 1 74 ? 3.630 -6.816 18.194 1.00 82.31 74 TYR A C 1
ATOM 643 O O . TYR A 1 74 ? 4.150 -7.841 17.738 1.00 82.31 74 TYR A O 1
ATOM 651 N N . PHE A 1 75 ? 4.352 -5.810 18.684 1.00 71.38 75 PHE A N 1
ATOM 652 C CA . PHE A 1 75 ? 5.785 -5.945 18.910 1.00 71.38 75 PHE A CA 1
ATO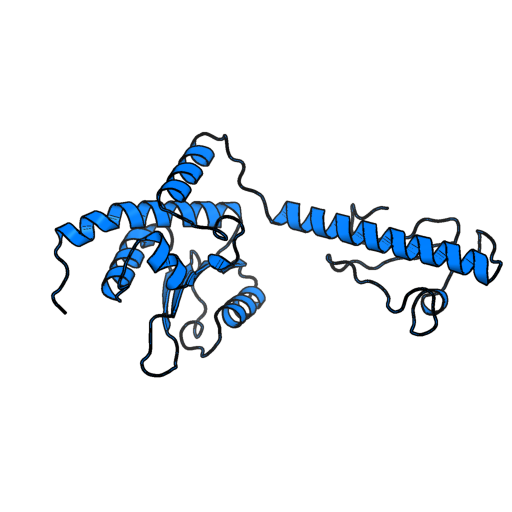M 653 C C . PHE A 1 75 ? 6.025 -6.894 20.090 1.00 71.38 75 PHE A C 1
ATOM 655 O O . PHE A 1 75 ? 5.421 -6.738 21.153 1.00 71.38 75 PHE A O 1
ATOM 662 N N . LYS A 1 76 ? 6.939 -7.859 19.932 1.00 65.31 76 LYS A N 1
ATOM 663 C CA . LYS A 1 76 ? 7.327 -8.786 21.014 1.00 65.31 76 LYS A CA 1
ATOM 664 C C . LYS A 1 76 ? 8.342 -8.191 22.006 1.00 65.31 76 LYS A C 1
ATOM 666 O O . LYS A 1 76 ? 8.908 -8.926 22.805 1.00 65.31 76 LYS A O 1
ATOM 671 N N . ILE A 1 77 ? 8.570 -6.875 21.971 1.00 64.06 77 ILE A N 1
ATOM 672 C CA . ILE A 1 77 ? 9.408 -6.170 22.950 1.00 64.06 77 ILE A CA 1
ATOM 673 C C . ILE A 1 77 ? 8.515 -5.766 24.131 1.00 64.06 77 ILE A C 1
ATOM 675 O O . ILE A 1 77 ? 7.517 -5.081 23.904 1.00 64.06 77 ILE A O 1
ATOM 679 N N . PRO A 1 78 ? 8.826 -6.168 25.375 1.00 60.41 78 PRO A N 1
ATOM 680 C CA . PRO A 1 78 ? 8.070 -5.740 26.548 1.00 60.41 78 PRO A CA 1
ATOM 681 C C . PRO A 1 78 ? 8.251 -4.233 26.828 1.00 60.41 78 PRO A C 1
ATOM 683 O O . PRO A 1 78 ? 9.385 -3.755 26.800 1.00 60.41 78 PRO A O 1
ATOM 686 N N . PRO A 1 79 ? 7.182 -3.476 27.155 1.00 64.69 79 PRO A N 1
ATOM 687 C CA . PRO A 1 79 ? 5.773 -3.867 27.112 1.00 64.69 79 PRO A CA 1
ATOM 688 C C . PRO A 1 79 ? 5.277 -3.988 25.665 1.00 64.69 79 PRO A C 1
ATOM 690 O O . PRO A 1 79 ? 5.503 -3.088 24.856 1.00 64.69 79 PRO A O 1
ATOM 693 N N . SER A 1 80 ? 4.570 -5.082 25.361 1.00 63.94 80 SER A N 1
ATOM 694 C CA . SER A 1 80 ? 4.057 -5.336 24.014 1.00 63.94 80 SER A CA 1
ATOM 695 C C . SER A 1 80 ? 3.088 -4.228 23.606 1.00 63.94 80 SER A C 1
ATOM 697 O O . SER A 1 80 ? 2.046 -4.024 24.228 1.00 63.94 80 SER A O 1
ATOM 699 N N . LYS A 1 81 ? 3.470 -3.460 22.586 1.00 70.56 81 LYS A N 1
ATOM 700 C CA . LYS A 1 81 ? 2.653 -2.387 22.014 1.00 70.56 81 LYS A CA 1
ATOM 701 C C . LYS A 1 81 ? 2.090 -2.861 20.681 1.00 70.56 81 LYS A C 1
ATOM 703 O O . LYS A 1 81 ? 2.794 -3.520 19.914 1.00 70.56 81 LYS A O 1
ATOM 708 N N . PHE A 1 82 ? 0.843 -2.483 20.402 1.00 80.50 82 PHE A N 1
ATOM 709 C CA . PHE A 1 82 ? 0.271 -2.570 19.061 1.00 80.50 82 PHE A CA 1
ATOM 710 C C . PHE A 1 82 ? 1.227 -1.914 18.061 1.00 80.50 82 PHE A C 1
ATOM 712 O O . PHE A 1 82 ? 1.639 -0.766 18.271 1.00 80.50 82 PHE A O 1
ATOM 719 N N . GLY A 1 83 ? 1.614 -2.678 17.042 1.00 82.00 83 GLY A N 1
ATOM 720 C CA . GLY A 1 83 ? 2.532 -2.235 16.002 1.00 82.00 83 GLY A CA 1
ATOM 721 C C . GLY A 1 83 ? 1.805 -1.934 14.707 1.00 82.00 83 GLY A C 1
ATOM 722 O O . GLY A 1 83 ? 1.867 -0.808 14.222 1.00 82.00 83 GLY A O 1
ATOM 723 N N . SER A 1 84 ? 1.074 -2.915 14.189 1.00 88.31 84 SER A N 1
ATOM 724 C CA . SER A 1 84 ? 0.372 -2.804 12.913 1.00 88.31 84 SER A CA 1
ATOM 725 C C . SER A 1 84 ? -0.880 -3.672 12.884 1.00 88.31 84 SER A C 1
ATOM 727 O O . SER A 1 84 ? -1.050 -4.591 13.683 1.00 88.31 84 SER A O 1
ATOM 729 N N . VAL A 1 85 ? -1.799 -3.374 11.974 1.00 91.69 85 VAL A N 1
ATOM 730 C CA . VAL A 1 85 ? -2.981 -4.192 11.696 1.00 91.69 85 VAL A CA 1
ATOM 731 C C . VAL A 1 85 ? -2.877 -4.742 10.284 1.00 91.69 85 VAL A C 1
ATOM 733 O O . VAL A 1 85 ? -2.536 -4.019 9.348 1.00 91.69 85 VAL A O 1
ATOM 736 N N . VAL A 1 86 ? -3.178 -6.028 10.127 1.00 92.75 86 VAL A N 1
ATOM 737 C CA . VAL A 1 86 ? -3.376 -6.639 8.815 1.00 92.75 86 VAL A CA 1
ATOM 738 C C . VAL A 1 86 ? -4.860 -6.614 8.479 1.00 92.75 86 VAL A C 1
ATOM 740 O O . VAL A 1 86 ? -5.689 -7.073 9.268 1.00 92.75 86 VAL A O 1
ATOM 743 N N . LEU A 1 87 ? -5.185 -6.081 7.307 1.00 94.12 87 LEU A N 1
ATOM 744 C CA . LEU A 1 87 ? -6.519 -6.059 6.722 1.00 94.12 87 LEU A CA 1
ATOM 745 C C . LEU A 1 87 ? -6.484 -6.850 5.422 1.00 94.12 87 LEU A C 1
ATOM 747 O O . LEU A 1 87 ? -5.761 -6.499 4.496 1.00 94.12 87 LEU A O 1
ATOM 751 N N . SER A 1 88 ? -7.246 -7.932 5.349 1.00 93.81 88 SER A N 1
ATOM 752 C CA . SER A 1 88 ? -7.191 -8.879 4.244 1.00 93.81 88 SER A CA 1
ATOM 753 C C . SER A 1 88 ? -8.583 -9.229 3.741 1.00 93.81 88 SER A C 1
ATOM 755 O O . SER A 1 88 ? -9.532 -9.417 4.510 1.00 93.81 88 SER A O 1
ATOM 757 N N . ARG A 1 89 ? -8.695 -9.329 2.418 1.00 91.56 89 ARG A N 1
ATOM 758 C CA . ARG A 1 89 ? -9.900 -9.805 1.722 1.00 91.56 89 ARG A CA 1
ATOM 759 C C . ARG A 1 89 ? -9.887 -11.324 1.550 1.00 91.56 89 ARG A C 1
ATOM 761 O O . ARG A 1 89 ? -10.938 -11.931 1.382 1.00 91.56 89 ARG A O 1
ATOM 768 N N . VAL A 1 90 ? -8.701 -11.924 1.641 1.00 90.88 90 VAL A N 1
ATOM 769 C CA . VAL A 1 90 ? -8.454 -13.370 1.574 1.00 90.88 90 VAL A CA 1
ATOM 770 C C . VAL A 1 90 ? -8.089 -13.929 2.955 1.00 90.88 90 VAL A C 1
ATOM 772 O O . VAL A 1 90 ? -7.652 -13.164 3.824 1.00 90.88 90 VAL A O 1
ATOM 775 N N . PRO A 1 91 ? -8.238 -15.243 3.192 1.00 90.75 91 PRO A N 1
ATOM 776 C CA . PRO A 1 91 ? -7.805 -15.859 4.439 1.00 90.75 91 PRO A CA 1
ATOM 777 C C . PRO A 1 91 ? -6.323 -15.587 4.716 1.00 90.75 91 PRO A C 1
ATOM 779 O O . PRO A 1 91 ? -5.471 -15.754 3.845 1.00 90.75 91 PRO A O 1
ATOM 782 N N . ILE A 1 92 ? -6.021 -15.155 5.940 1.00 89.56 92 ILE A N 1
ATOM 783 C CA . ILE A 1 92 ? -4.644 -14.916 6.379 1.00 89.56 92 ILE A CA 1
ATOM 784 C C . ILE A 1 92 ? -3.990 -16.281 6.668 1.00 89.56 92 ILE A C 1
ATOM 786 O O . ILE A 1 92 ? -4.625 -17.105 7.332 1.00 89.56 92 ILE A O 1
ATOM 790 N N . PRO A 1 93 ? -2.751 -16.540 6.204 1.00 85.44 93 PRO A N 1
ATOM 791 C CA . PRO A 1 93 ? -2.068 -17.807 6.447 1.00 85.44 93 PRO A CA 1
ATOM 792 C C . PRO A 1 93 ? -1.957 -18.149 7.938 1.00 85.44 93 PRO A C 1
ATOM 794 O O . PRO A 1 93 ? -1.660 -17.292 8.774 1.00 85.44 93 PRO A O 1
ATOM 797 N N . THR A 1 94 ? -2.147 -19.425 8.276 1.00 82.75 94 THR A N 1
ATOM 798 C CA . THR A 1 94 ? -1.950 -19.934 9.641 1.00 82.75 94 THR A CA 1
ATOM 799 C C . THR A 1 94 ? -0.511 -19.702 10.092 1.00 82.75 94 THR A C 1
ATOM 801 O O . THR A 1 94 ? 0.421 -19.967 9.329 1.00 82.75 94 THR A O 1
ATOM 804 N N . GLY A 1 95 ? -0.304 -19.224 11.318 1.00 79.88 95 GLY A N 1
ATOM 805 C CA . GLY A 1 95 ? 1.040 -18.917 11.810 1.00 79.88 95 GLY A CA 1
ATOM 806 C C . GLY A 1 95 ? 1.533 -17.510 11.459 1.00 79.88 95 GLY A C 1
ATOM 807 O O . GLY A 1 95 ? 2.615 -17.131 11.898 1.00 79.88 95 GLY A O 1
ATOM 808 N N . PHE A 1 96 ? 0.811 -16.735 10.635 1.00 81.69 96 PHE A N 1
ATOM 809 C CA . PHE A 1 96 ? 1.260 -15.403 10.204 1.00 81.69 96 PHE A CA 1
ATOM 810 C C . PHE A 1 96 ? 1.321 -14.404 11.368 1.00 81.69 96 PHE A C 1
ATOM 812 O O . PHE A 1 96 ? 2.255 -13.609 11.468 1.00 81.69 96 PHE A O 1
ATOM 819 N N . VAL A 1 97 ? 0.339 -14.463 12.268 1.00 79.94 97 VAL A N 1
ATOM 820 C CA . VAL A 1 97 ? 0.205 -13.529 13.396 1.00 79.94 97 VAL A CA 1
ATOM 821 C C . VAL A 1 97 ? 1.208 -13.859 14.505 1.00 79.94 97 VAL A C 1
ATOM 823 O O . VAL A 1 97 ? 1.747 -12.953 15.141 1.00 79.94 97 VAL A O 1
ATOM 826 N N . GLU A 1 98 ? 1.517 -15.141 14.719 1.00 79.62 98 GLU A N 1
ATOM 827 C CA . GLU A 1 98 ? 2.407 -15.588 15.796 1.00 79.62 98 GLU A CA 1
ATOM 828 C C . GLU A 1 98 ? 3.901 -15.325 15.520 1.00 79.62 98 GLU A C 1
ATOM 830 O O . GLU A 1 98 ? 4.731 -15.416 16.435 1.00 79.62 98 GLU A O 1
ATOM 835 N N . GLN A 1 99 ? 4.276 -14.970 14.288 1.00 79.06 99 GLN A N 1
ATOM 836 C CA . GLN A 1 99 ? 5.670 -14.770 13.879 1.00 79.06 99 GLN A CA 1
ATOM 837 C C . GLN A 1 99 ? 6.320 -13.517 14.481 1.00 79.06 99 GLN A C 1
ATOM 839 O O . GLN A 1 99 ? 5.738 -12.430 14.530 1.00 79.06 99 GLN A O 1
ATOM 844 N N . THR A 1 100 ? 7.593 -13.651 14.868 1.00 74.00 100 THR A N 1
ATOM 845 C CA . THR A 1 100 ? 8.451 -12.553 15.352 1.00 74.00 100 THR A CA 1
ATOM 846 C C . THR A 1 100 ? 9.241 -11.923 14.200 1.00 74.00 100 THR A C 1
ATOM 848 O O . THR A 1 100 ? 10.469 -11.934 14.192 1.00 74.00 100 THR A O 1
ATOM 851 N N . LEU A 1 101 ? 8.545 -11.428 13.181 1.00 78.00 101 LEU A N 1
ATOM 852 C CA . LEU A 1 101 ? 9.163 -10.788 12.017 1.00 78.00 101 LEU A CA 1
ATOM 853 C C . LEU A 1 101 ? 8.793 -9.306 11.960 1.00 78.00 101 LEU A C 1
ATOM 855 O O . LEU A 1 101 ? 7.750 -8.906 12.477 1.00 78.00 101 LEU A O 1
ATOM 859 N N . THR A 1 102 ? 9.654 -8.503 11.331 1.00 80.38 102 THR A N 1
ATOM 860 C CA . THR A 1 102 ? 9.312 -7.123 10.969 1.00 80.38 102 THR A CA 1
ATOM 861 C C . THR A 1 102 ? 8.267 -7.127 9.857 1.00 80.38 102 THR A C 1
ATOM 863 O O . THR A 1 102 ? 8.112 -8.124 9.143 1.00 80.38 102 THR A O 1
ATOM 866 N N . ASP A 1 103 ? 7.545 -6.026 9.701 1.00 78.31 103 ASP A N 1
ATOM 867 C CA . ASP A 1 103 ? 6.434 -5.938 8.756 1.00 78.31 103 ASP A CA 1
ATOM 868 C C . ASP A 1 103 ? 6.899 -6.076 7.293 1.00 78.31 103 ASP A C 1
ATOM 870 O O . ASP A 1 103 ? 6.222 -6.714 6.482 1.00 78.31 103 ASP A O 1
ATOM 874 N N . GLU A 1 104 ? 8.115 -5.630 6.971 1.00 79.88 104 GLU A N 1
ATOM 875 C CA . GLU A 1 104 ? 8.737 -5.817 5.652 1.00 79.88 104 GLU A CA 1
ATOM 876 C C . GLU A 1 104 ? 9.034 -7.299 5.390 1.00 79.88 104 GLU A C 1
ATOM 878 O O . GLU A 1 104 ? 8.752 -7.840 4.320 1.00 79.88 104 GLU A O 1
ATOM 883 N N . LYS A 1 105 ? 9.568 -8.006 6.395 1.00 83.38 105 LYS A N 1
ATOM 884 C CA . LYS A 1 105 ? 9.856 -9.443 6.285 1.00 83.38 105 LYS A CA 1
ATOM 885 C C . LYS A 1 105 ? 8.570 -10.268 6.205 1.00 83.38 105 LYS A C 1
ATOM 887 O O . LYS A 1 105 ? 8.515 -11.218 5.423 1.00 83.38 105 LYS A O 1
ATOM 892 N N . ARG A 1 106 ? 7.531 -9.893 6.962 1.00 85.06 106 ARG A N 1
ATOM 893 C CA . ARG A 1 106 ? 6.200 -10.526 6.912 1.00 85.06 106 ARG A CA 1
ATOM 894 C C . ARG A 1 106 ? 5.568 -10.381 5.535 1.00 85.06 106 ARG A C 1
ATOM 896 O O . ARG A 1 106 ? 5.124 -11.373 4.960 1.00 85.06 106 ARG A O 1
ATOM 903 N N . THR A 1 107 ? 5.551 -9.166 4.989 1.00 83.94 107 THR A N 1
ATOM 904 C CA . THR A 1 107 ? 4.989 -8.924 3.653 1.00 83.94 107 THR A CA 1
ATOM 905 C C . THR A 1 107 ? 5.790 -9.638 2.572 1.00 83.94 107 THR A C 1
ATOM 907 O O . THR A 1 107 ? 5.188 -10.260 1.701 1.00 83.94 107 THR A O 1
ATOM 910 N N . ALA A 1 108 ? 7.124 -9.667 2.655 1.00 84.44 108 ALA A N 1
ATOM 911 C CA . ALA A 1 108 ? 7.958 -10.447 1.740 1.00 84.44 108 ALA A CA 1
ATOM 912 C C . ALA A 1 108 ? 7.653 -11.955 1.797 1.00 84.44 108 ALA A C 1
ATOM 914 O O . ALA A 1 108 ? 7.546 -12.600 0.754 1.00 84.44 108 ALA A O 1
ATOM 915 N N . GLN A 1 109 ? 7.477 -12.530 2.990 1.00 85.12 109 GLN A N 1
ATOM 916 C CA . GLN A 1 109 ? 7.108 -13.941 3.142 1.00 85.12 109 GLN A CA 1
ATOM 917 C C . GLN A 1 109 ? 5.724 -14.236 2.564 1.00 85.12 109 GLN A C 1
ATOM 919 O O . GLN A 1 109 ? 5.544 -15.246 1.885 1.00 85.12 109 GLN A O 1
ATOM 924 N N . TRP A 1 110 ? 4.757 -13.354 2.797 1.00 85.19 110 TRP A N 1
ATOM 925 C CA . TRP A 1 110 ? 3.407 -13.534 2.277 1.00 85.19 110 TRP A CA 1
ATOM 926 C C . TRP A 1 110 ? 3.366 -13.404 0.746 1.00 85.19 110 TRP A C 1
ATOM 928 O O . TRP A 1 110 ? 2.730 -14.216 0.075 1.00 85.19 110 TRP A O 1
ATOM 938 N N . ARG A 1 111 ? 4.149 -12.476 0.179 1.00 83.62 111 ARG A N 1
ATOM 939 C CA . ARG A 1 111 ? 4.340 -12.327 -1.275 1.00 83.62 111 ARG A CA 1
ATOM 940 C C . ARG A 1 111 ? 4.919 -13.589 -1.929 1.00 83.62 111 ARG A C 1
ATOM 942 O O . ARG A 1 111 ? 4.508 -13.937 -3.031 1.00 83.62 111 ARG A O 1
ATOM 949 N N . LYS A 1 112 ? 5.801 -14.334 -1.245 1.00 83.94 112 LYS A N 1
ATOM 950 C CA . LYS A 1 112 ? 6.328 -15.627 -1.743 1.00 83.94 112 LYS A CA 1
ATOM 951 C C . LYS A 1 112 ? 5.250 -16.699 -1.916 1.00 83.94 112 LYS A C 1
ATOM 953 O O . LYS A 1 112 ? 5.427 -17.602 -2.723 1.00 83.94 112 LYS A O 1
ATOM 958 N N . GLN A 1 113 ? 4.142 -16.606 -1.185 1.00 80.69 113 GLN A N 1
ATOM 959 C CA . GLN A 1 113 ? 3.003 -17.523 -1.296 1.00 80.69 113 GLN A CA 1
ATOM 960 C C . GLN A 1 113 ? 2.005 -17.098 -2.389 1.00 80.69 113 GLN A C 1
ATOM 962 O O . GLN A 1 113 ? 0.856 -17.525 -2.370 1.00 80.69 113 GLN A O 1
ATOM 967 N N . ASN A 1 114 ? 2.440 -16.262 -3.339 1.00 79.94 114 ASN A N 1
ATOM 968 C CA . ASN A 1 114 ? 1.640 -15.756 -4.457 1.00 79.94 114 ASN A CA 1
ATOM 969 C C . ASN A 1 114 ? 0.470 -14.832 -4.052 1.00 79.94 114 ASN A C 1
ATOM 971 O O . ASN A 1 114 ? -0.465 -14.645 -4.827 1.00 79.94 114 ASN A O 1
ATOM 975 N N . PHE A 1 115 ? 0.529 -14.227 -2.861 1.00 83.88 115 PHE A N 1
ATOM 976 C CA . PHE A 1 115 ? -0.420 -13.199 -2.430 1.00 83.88 115 PHE A CA 1
ATOM 977 C C . PHE A 1 115 ? 0.107 -11.795 -2.720 1.00 83.88 115 PHE A C 1
ATOM 979 O O . PHE A 1 115 ? 1.285 -11.491 -2.512 1.00 83.88 115 PHE A O 1
ATOM 986 N N . ARG A 1 116 ? -0.775 -10.894 -3.147 1.00 85.81 116 ARG A N 1
ATOM 987 C CA . ARG A 1 116 ? -0.427 -9.498 -3.427 1.00 85.81 116 ARG A CA 1
ATOM 988 C C . ARG A 1 116 ? -0.668 -8.651 -2.188 1.00 85.81 116 ARG A C 1
ATOM 990 O O . ARG A 1 116 ? -1.794 -8.271 -1.894 1.00 85.81 116 ARG A O 1
ATOM 997 N N . VAL A 1 117 ? 0.396 -8.338 -1.459 1.00 87.94 117 VAL A N 1
ATOM 998 C CA . VAL A 1 117 ? 0.313 -7.598 -0.190 1.00 87.94 117 VAL A CA 1
ATOM 999 C C . VAL A 1 117 ? 1.079 -6.288 -0.294 1.00 87.94 117 VAL A C 1
ATOM 1001 O O . VAL A 1 117 ? 2.184 -6.266 -0.844 1.00 87.94 117 VAL A O 1
ATOM 1004 N N . ALA A 1 118 ? 0.528 -5.214 0.263 1.00 85.81 118 ALA A N 1
ATOM 1005 C CA . ALA A 1 118 ? 1.207 -3.925 0.382 1.00 85.81 118 ALA A CA 1
ATOM 1006 C C . ALA A 1 118 ? 1.203 -3.411 1.823 1.00 85.81 118 ALA A C 1
ATOM 1008 O O . ALA A 1 118 ? 0.305 -3.728 2.604 1.00 85.81 118 ALA A O 1
ATOM 1009 N N . VAL A 1 119 ? 2.209 -2.611 2.171 1.00 84.81 119 VAL A N 1
ATOM 1010 C CA . VAL A 1 119 ? 2.205 -1.818 3.403 1.00 84.81 119 VAL A CA 1
ATOM 1011 C C . VAL A 1 119 ? 1.685 -0.427 3.055 1.00 84.81 119 VAL A C 1
ATOM 1013 O O . VAL A 1 119 ? 2.120 0.167 2.071 1.00 84.81 119 VAL A O 1
ATOM 1016 N N . LEU A 1 120 ? 0.742 0.106 3.835 1.00 81.00 120 LEU A N 1
ATOM 1017 C CA . LEU A 1 120 ? 0.107 1.389 3.526 1.00 81.00 120 LEU A CA 1
ATOM 1018 C C . LEU A 1 120 ? 1.116 2.540 3.481 1.00 81.00 120 LEU A C 1
ATOM 1020 O O . LEU A 1 120 ? 0.945 3.434 2.665 1.00 81.00 120 LEU A O 1
ATOM 1024 N N . SER A 1 121 ? 2.170 2.503 4.296 1.00 71.12 121 SER A N 1
ATOM 1025 C CA . SER A 1 121 ? 3.247 3.501 4.300 1.00 71.12 121 SER A CA 1
ATOM 1026 C C . SER A 1 121 ? 4.140 3.471 3.050 1.00 71.12 121 SER A C 1
ATOM 1028 O O . SER A 1 121 ? 4.787 4.469 2.737 1.00 71.12 121 SER A O 1
ATOM 1030 N N . GLU A 1 122 ? 4.165 2.363 2.302 1.00 67.38 122 GLU A N 1
ATOM 1031 C CA . GLU A 1 122 ? 4.927 2.237 1.049 1.00 67.38 122 GLU A CA 1
ATOM 1032 C C . GLU A 1 122 ? 4.207 2.902 -0.138 1.00 67.38 122 GLU A C 1
ATOM 1034 O O . GLU A 1 122 ? 4.826 3.185 -1.169 1.00 67.38 122 GLU A O 1
ATOM 1039 N N . LEU A 1 123 ? 2.903 3.164 -0.009 1.00 66.25 123 LEU A N 1
ATOM 1040 C CA . LEU A 1 123 ? 2.088 3.699 -1.092 1.00 66.25 123 LEU A CA 1
ATOM 1041 C C . LEU A 1 123 ? 2.422 5.175 -1.346 1.00 66.25 123 LEU A C 1
ATOM 1043 O O . LEU A 1 123 ? 2.425 6.002 -0.441 1.00 66.25 123 LEU A O 1
ATOM 1047 N N . LYS A 1 124 ? 2.697 5.532 -2.609 1.00 55.41 124 LYS A N 1
ATOM 1048 C CA . LYS A 1 124 ? 3.046 6.914 -2.999 1.00 55.41 124 LYS A CA 1
ATOM 1049 C C . LYS A 1 124 ? 1.978 7.921 -2.540 1.00 55.41 124 LYS A C 1
ATOM 1051 O O . LYS A 1 124 ? 2.327 8.996 -2.065 1.00 55.41 124 LYS A O 1
ATOM 1056 N N . THR A 1 125 ? 0.705 7.525 -2.592 1.00 54.34 125 THR A N 1
ATOM 1057 C CA . THR A 1 125 ? -0.480 8.297 -2.179 1.00 54.34 125 THR A CA 1
ATOM 1058 C C . THR A 1 125 ? -0.507 8.658 -0.691 1.00 54.34 125 THR A C 1
ATOM 1060 O O . THR A 1 125 ? -1.237 9.561 -0.301 1.00 54.34 125 THR A O 1
ATOM 1063 N N . THR A 1 126 ? 0.261 7.964 0.154 1.00 54.53 126 THR A N 1
ATOM 1064 C CA . THR A 1 126 ? 0.252 8.139 1.618 1.00 54.53 126 THR A CA 1
ATOM 1065 C C . THR A 1 126 ? 1.566 8.699 2.172 1.00 54.53 126 THR A C 1
ATOM 1067 O O . THR A 1 126 ? 1.680 8.918 3.385 1.00 54.53 126 THR A O 1
ATOM 1070 N N . LYS A 1 127 ? 2.554 8.968 1.299 1.00 54.28 127 LYS A N 1
ATOM 1071 C CA . LYS A 1 127 ? 3.905 9.413 1.682 1.00 54.28 127 LYS A CA 1
ATOM 1072 C C . LYS A 1 127 ? 3.943 10.781 2.370 1.00 54.28 127 LYS A C 1
ATOM 1074 O O . LYS A 1 127 ? 4.856 11.014 3.157 1.00 54.28 127 LYS A O 1
ATOM 1079 N N . THR A 1 128 ? 2.965 11.663 2.158 1.00 50.28 128 THR A N 1
ATOM 1080 C CA . THR A 1 128 ? 2.913 12.975 2.826 1.00 50.28 128 THR A CA 1
ATOM 1081 C C . THR A 1 128 ? 1.491 13.303 3.277 1.00 50.28 128 THR A C 1
ATOM 1083 O O . THR A 1 128 ? 0.644 13.607 2.449 1.00 50.28 128 THR A O 1
ATOM 1086 N N . LEU A 1 129 ? 1.252 13.245 4.595 1.00 58.53 129 LEU A N 1
ATOM 1087 C CA . LEU A 1 129 ? 0.043 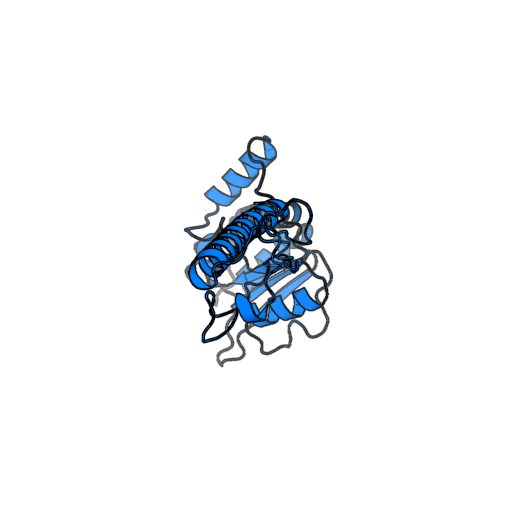13.741 5.276 1.00 58.53 129 LEU A CA 1
ATOM 1088 C C . LEU A 1 129 ? -1.288 13.198 4.725 1.00 58.53 129 LEU A C 1
ATOM 1090 O O . LEU A 1 129 ? -2.159 13.960 4.347 1.00 58.53 129 LEU A O 1
ATOM 1094 N N . PHE A 1 130 ? -1.460 11.877 4.728 1.00 71.62 130 PHE A N 1
ATOM 1095 C CA . PHE A 1 130 ? -2.743 11.254 4.393 1.00 71.62 130 PHE A CA 1
ATOM 1096 C C . PHE A 1 130 ? -3.819 11.552 5.458 1.00 71.62 130 PHE A C 1
ATOM 1098 O O . PHE A 1 130 ? -3.707 11.067 6.590 1.00 71.62 130 PHE A O 1
ATOM 1105 N N . THR A 1 131 ? -4.845 12.326 5.091 1.00 83.56 131 THR A N 1
ATOM 1106 C CA . THR A 1 131 ? -5.971 12.738 5.954 1.00 83.56 131 THR A CA 1
ATOM 1107 C C . THR A 1 131 ? -7.321 12.169 5.496 1.00 83.56 131 THR A C 1
ATOM 1109 O O . THR A 1 131 ? -7.457 11.639 4.389 1.00 83.56 131 THR A O 1
ATOM 1112 N N . GLU A 1 132 ? -8.363 12.315 6.327 1.00 86.69 132 GLU A N 1
ATOM 1113 C CA . GLU A 1 132 ? -9.748 11.982 5.949 1.00 86.69 132 GLU A CA 1
ATOM 1114 C C . GLU A 1 132 ? -10.200 12.744 4.689 1.00 86.69 132 GLU A C 1
ATOM 1116 O O . GLU A 1 132 ? -10.857 12.164 3.822 1.00 86.69 132 GLU A O 1
ATOM 1121 N N . CYS A 1 133 ? -9.820 14.020 4.561 1.00 83.88 133 CYS A N 1
ATOM 1122 C CA . CYS A 1 133 ? -10.152 14.855 3.406 1.00 83.88 133 CYS A CA 1
ATOM 1123 C C . CYS A 1 133 ? -9.548 14.305 2.110 1.00 83.88 133 CYS A C 1
ATOM 1125 O O . CYS A 1 133 ? -10.232 14.288 1.084 1.00 83.88 133 CYS A O 1
ATOM 1127 N N . ASP A 1 134 ? -8.311 13.808 2.154 1.00 82.69 134 ASP A N 1
ATOM 1128 C CA . ASP A 1 134 ? -7.653 13.214 0.985 1.00 82.69 134 ASP A CA 1
ATOM 1129 C C . ASP A 1 134 ? -8.345 11.916 0.572 1.00 82.69 134 ASP A C 1
ATOM 1131 O O . ASP A 1 134 ? -8.634 11.704 -0.607 1.00 82.69 134 ASP A O 1
ATOM 1135 N N . ALA A 1 135 ? -8.686 11.070 1.551 1.00 85.50 135 ALA A N 1
ATOM 1136 C CA . ALA A 1 135 ? -9.425 9.835 1.315 1.00 85.50 135 ALA A CA 1
ATOM 1137 C C . ALA A 1 135 ? -10.796 10.109 0.677 1.00 85.50 135 ALA A C 1
ATOM 1139 O O . ALA A 1 135 ? -11.159 9.474 -0.316 1.00 85.50 135 ALA A O 1
ATOM 1140 N N . ALA A 1 136 ? -11.544 11.077 1.213 1.00 88.62 136 ALA A N 1
ATOM 1141 C CA . ALA A 1 136 ? -12.846 11.474 0.687 1.00 88.62 136 ALA A CA 1
ATOM 1142 C C . ALA A 1 136 ? -12.741 12.082 -0.721 1.00 88.62 136 ALA A C 1
ATOM 1144 O O . ALA A 1 136 ? -13.532 11.733 -1.598 1.00 88.62 136 ALA A O 1
ATOM 1145 N N . SER A 1 137 ? -11.745 12.940 -0.958 1.00 85.44 137 SER A N 1
ATOM 1146 C CA . SER A 1 137 ? -11.503 13.563 -2.266 1.00 85.44 137 SER A CA 1
ATOM 1147 C C . SER A 1 137 ? -11.144 12.519 -3.319 1.00 85.44 137 SER A C 1
ATOM 1149 O O . SER A 1 137 ? -11.717 12.519 -4.406 1.00 85.44 137 SER A O 1
ATOM 1151 N N . PHE A 1 138 ? -10.264 11.574 -2.983 1.00 81.44 138 PHE A N 1
ATOM 1152 C CA . PHE A 1 138 ? -9.914 10.463 -3.864 1.00 81.44 138 PHE A CA 1
ATOM 1153 C C . PHE A 1 138 ? -11.138 9.607 -4.209 1.00 81.44 138 PHE A C 1
ATOM 1155 O O . PHE A 1 138 ? -11.394 9.334 -5.381 1.00 81.44 138 PHE A O 1
ATOM 1162 N N . LEU A 1 139 ? -11.937 9.234 -3.206 1.00 87.44 139 LEU A N 1
ATOM 1163 C CA . LEU A 1 139 ? -13.174 8.478 -3.412 1.00 87.44 139 LEU A CA 1
ATOM 1164 C C . LEU A 1 139 ? -14.153 9.221 -4.334 1.00 87.44 139 LEU A C 1
ATOM 1166 O O . LEU A 1 139 ? -14.717 8.606 -5.237 1.00 87.44 139 LEU A O 1
ATOM 1170 N N . ALA A 1 140 ? -14.326 10.532 -4.150 1.00 88.88 140 ALA A N 1
ATOM 1171 C CA . ALA A 1 140 ? -15.200 11.355 -4.986 1.00 88.88 140 ALA A CA 1
ATOM 1172 C C . ALA A 1 140 ? -14.696 11.465 -6.438 1.00 88.88 140 ALA A C 1
ATOM 1174 O O . ALA A 1 140 ? -15.481 11.349 -7.383 1.00 88.88 140 ALA A O 1
ATOM 1175 N N . LEU A 1 141 ? -13.387 11.638 -6.636 1.00 84.00 141 LEU A N 1
ATOM 1176 C CA . LEU A 1 141 ? -12.774 11.691 -7.967 1.00 84.00 141 LEU A CA 1
ATOM 1177 C C . LEU A 1 141 ? -12.904 10.362 -8.717 1.00 84.00 141 LEU A C 1
ATOM 1179 O O . LEU A 1 141 ? -13.195 10.354 -9.912 1.00 84.00 141 LEU A O 1
ATOM 1183 N N . VAL A 1 142 ? -12.727 9.234 -8.027 1.00 82.94 142 VAL A N 1
ATOM 1184 C CA . VAL A 1 142 ? -12.893 7.913 -8.647 1.00 82.94 142 VAL A CA 1
ATOM 1185 C C . VAL A 1 142 ? -14.367 7.628 -8.937 1.00 82.94 142 VAL A C 1
ATOM 1187 O O . VAL A 1 142 ? -14.692 7.161 -10.025 1.00 82.94 142 VAL A O 1
ATOM 1190 N N . ALA A 1 143 ? -15.278 7.966 -8.019 1.00 86.56 143 ALA A N 1
ATOM 1191 C CA . ALA A 1 143 ? -16.716 7.779 -8.224 1.00 86.56 143 ALA A CA 1
ATOM 1192 C C . ALA A 1 143 ? -17.282 8.642 -9.370 1.00 86.56 143 ALA A C 1
ATOM 1194 O O . ALA A 1 143 ? -18.225 8.225 -10.036 1.00 86.56 143 ALA A O 1
ATOM 1195 N N . SER A 1 144 ? -16.697 9.818 -9.620 1.00 87.56 144 SER A N 1
ATOM 1196 C CA . SER A 1 144 ? -17.040 10.688 -10.759 1.00 87.56 144 SER A CA 1
ATOM 1197 C C . SER A 1 144 ? -16.368 10.282 -12.076 1.00 87.56 144 SER A C 1
ATOM 1199 O O . SER A 1 144 ? -16.672 10.862 -13.116 1.00 87.56 144 SER A O 1
ATOM 1201 N N . GLY A 1 145 ? -15.467 9.293 -12.055 1.00 82.50 145 GLY A N 1
ATOM 1202 C CA . GLY A 1 145 ? -14.727 8.827 -13.230 1.00 82.50 145 GLY A CA 1
ATOM 1203 C C . GLY A 1 145 ? -13.605 9.762 -13.693 1.00 82.50 145 GLY A C 1
ATOM 1204 O O . GLY A 1 145 ? -13.032 9.533 -14.755 1.00 82.50 145 GLY A O 1
ATOM 1205 N N . LEU A 1 146 ? -13.277 10.802 -12.918 1.00 76.12 146 LEU A N 1
ATOM 1206 C CA . LEU A 1 146 ? -12.223 11.768 -13.246 1.00 76.12 146 LEU A CA 1
ATOM 1207 C C . LEU A 1 146 ? -10.826 11.270 -12.865 1.00 76.12 146 LEU A C 1
ATOM 1209 O O . LEU A 1 146 ? -9.844 11.642 -13.503 1.00 76.12 146 LEU A O 1
ATOM 1213 N N . ALA A 1 147 ? -10.727 10.428 -11.837 1.00 65.88 147 ALA A N 1
ATOM 1214 C CA . ALA A 1 147 ? -9.480 9.769 -11.481 1.00 65.88 147 ALA A CA 1
ATOM 1215 C C . ALA A 1 147 ? -9.424 8.366 -12.091 1.00 65.88 147 ALA A C 1
ATOM 1217 O O . ALA A 1 147 ? -10.224 7.494 -11.750 1.00 65.88 147 ALA A O 1
ATOM 1218 N N . VAL A 1 148 ? -8.421 8.133 -12.938 1.00 57.66 148 VAL A N 1
ATOM 1219 C CA . VAL A 1 148 ? -7.909 6.786 -13.197 1.00 57.66 148 VAL A CA 1
ATOM 1220 C C . VAL A 1 148 ? -6.894 6.536 -12.098 1.00 57.66 148 VAL A C 1
ATOM 1222 O O . VAL A 1 148 ? -5.886 7.244 -12.059 1.00 57.66 148 VAL A O 1
ATOM 1225 N N . PRO A 1 149 ? -7.130 5.604 -11.166 1.00 55.00 149 PRO A N 1
ATOM 1226 C CA . PRO A 1 149 ? -6.087 5.336 -10.208 1.00 55.00 149 PRO A CA 1
ATOM 1227 C C . PRO A 1 149 ? -4.905 4.704 -10.974 1.00 55.00 149 PRO A C 1
ATOM 1229 O O . PRO A 1 149 ? -5.069 4.042 -12.001 1.00 55.00 149 PRO A O 1
ATOM 1232 N N . GLU A 1 150 ? -3.682 5.030 -10.577 1.00 51.44 150 GLU A N 1
ATOM 1233 C CA . GLU A 1 150 ? -2.482 4.636 -11.321 1.00 51.44 150 GLU A CA 1
ATOM 1234 C C . GLU A 1 150 ? -2.291 3.115 -11.238 1.00 51.44 150 GLU A C 1
ATOM 1236 O O . GLU A 1 150 ? -2.254 2.525 -10.151 1.00 51.44 150 GLU A O 1
ATOM 1241 N N . ARG A 1 151 ? -2.280 2.422 -12.386 1.00 44.47 151 ARG A N 1
ATOM 1242 C CA . ARG A 1 151 ? -2.052 0.971 -12.424 1.00 44.47 151 ARG A CA 1
ATOM 1243 C C . ARG A 1 151 ? -0.553 0.747 -12.261 1.00 44.47 151 ARG A C 1
ATOM 1245 O O . ARG A 1 151 ? 0.170 0.734 -13.253 1.00 44.47 151 ARG A O 1
ATOM 1252 N N . ILE A 1 152 ? -0.107 0.451 -11.040 1.00 48.50 152 ILE A N 1
ATOM 1253 C CA . ILE A 1 152 ? 1.305 0.140 -10.729 1.00 48.50 152 ILE A CA 1
ATOM 1254 C C . ILE A 1 152 ? 1.868 -0.986 -11.630 1.00 48.50 152 ILE A C 1
ATOM 1256 O O . ILE A 1 152 ? 3.058 -1.010 -11.924 1.00 48.50 152 ILE A O 1
ATOM 1260 N N . ALA A 1 153 ? 1.025 -1.888 -12.149 1.00 47.75 153 ALA A N 1
ATOM 1261 C CA . ALA A 1 153 ? 1.450 -2.929 -13.092 1.00 47.75 153 ALA A CA 1
ATOM 1262 C C . ALA A 1 153 ? 1.891 -2.396 -14.474 1.00 47.75 153 ALA A C 1
ATOM 1264 O O . ALA A 1 153 ? 2.704 -3.038 -15.134 1.00 47.75 153 ALA A O 1
ATOM 1265 N N . LEU A 1 154 ? 1.381 -1.239 -14.913 1.00 48.31 154 LEU A N 1
ATOM 1266 C CA . LEU A 1 154 ? 1.796 -0.598 -16.163 1.00 48.31 154 LEU A CA 1
ATOM 1267 C C . LEU A 1 154 ? 3.020 0.301 -15.936 1.00 48.31 154 LEU A C 1
ATOM 1269 O O . LEU A 1 154 ? 3.950 0.283 -16.732 1.00 48.31 154 LEU A O 1
ATOM 1273 N N . GLU A 1 155 ? 3.076 1.017 -14.814 1.00 52.12 155 GLU A N 1
ATOM 1274 C CA . GLU A 1 155 ? 4.218 1.871 -14.457 1.00 52.12 155 GLU A CA 1
ATOM 1275 C C . GLU A 1 155 ? 5.487 1.088 -14.145 1.00 52.12 155 GLU A C 1
ATOM 1277 O O . GLU A 1 155 ? 6.550 1.459 -14.633 1.00 52.12 155 GLU A O 1
ATOM 1282 N N . ALA A 1 156 ? 5.391 -0.024 -13.409 1.00 56.50 156 ALA A N 1
ATOM 1283 C CA . ALA A 1 156 ? 6.542 -0.896 -13.178 1.00 56.50 156 ALA A CA 1
ATOM 1284 C C . ALA A 1 156 ? 7.093 -1.447 -14.505 1.00 56.50 156 ALA A C 1
ATOM 1286 O O . ALA A 1 156 ? 8.303 -1.591 -14.656 1.00 56.50 156 ALA A O 1
ATOM 1287 N N . SER A 1 157 ? 6.219 -1.693 -15.491 1.00 65.56 157 SER A N 1
ATOM 1288 C CA . SER A 1 157 ? 6.633 -2.071 -16.844 1.00 65.56 157 SER A CA 1
ATOM 1289 C C . SER A 1 157 ? 7.318 -0.917 -17.580 1.00 65.56 157 SER A C 1
ATOM 1291 O O . SER A 1 157 ? 8.303 -1.157 -18.270 1.00 65.56 157 SER A O 1
ATOM 1293 N N . LEU A 1 158 ? 6.836 0.322 -17.441 1.00 70.94 158 LEU A N 1
ATOM 1294 C CA . LEU A 1 158 ? 7.425 1.500 -18.092 1.00 70.94 158 LEU A CA 1
ATOM 1295 C C . LEU A 1 158 ? 8.771 1.895 -17.476 1.00 70.94 158 LEU A C 1
ATOM 1297 O O . LEU A 1 158 ? 9.703 2.239 -18.199 1.00 70.94 158 LEU A O 1
ATOM 1301 N N . GLU A 1 159 ? 8.900 1.813 -16.154 1.00 76.81 159 GLU A N 1
ATOM 1302 C CA . GLU A 1 159 ? 10.155 2.056 -15.443 1.00 76.81 159 GLU A CA 1
ATOM 1303 C C . GLU A 1 159 ? 11.178 0.962 -15.770 1.00 76.81 159 GLU A C 1
ATOM 1305 O O . GLU A 1 159 ? 12.312 1.266 -16.147 1.00 76.81 159 GLU A O 1
ATOM 1310 N N . ALA A 1 160 ? 10.756 -0.309 -15.756 1.00 81.00 160 ALA A N 1
ATOM 1311 C CA . ALA A 1 160 ? 11.590 -1.421 -16.199 1.00 81.00 160 ALA A CA 1
ATOM 1312 C C . ALA A 1 160 ? 12.036 -1.259 -17.661 1.00 81.00 160 ALA A C 1
ATOM 1314 O O . ALA A 1 160 ? 13.197 -1.523 -17.977 1.00 81.00 160 ALA A O 1
ATOM 1315 N N . GLN A 1 161 ? 11.152 -0.781 -18.541 1.00 85.31 161 GLN A N 1
ATOM 1316 C CA . GLN A 1 161 ? 11.469 -0.493 -19.938 1.00 85.31 161 GLN A CA 1
ATOM 1317 C C . GLN A 1 161 ? 12.453 0.680 -20.067 1.00 85.31 161 GLN A C 1
ATOM 1319 O O . GLN A 1 161 ? 13.395 0.600 -20.855 1.00 85.31 161 GLN A O 1
ATOM 1324 N N . ALA A 1 162 ? 12.286 1.750 -19.286 1.00 85.69 162 ALA A N 1
ATOM 1325 C CA . ALA A 1 162 ? 13.173 2.912 -19.303 1.00 85.69 162 ALA A CA 1
ATOM 1326 C C . ALA A 1 162 ? 14.591 2.566 -18.821 1.00 85.69 162 ALA A C 1
ATOM 1328 O O . ALA A 1 162 ? 15.562 2.924 -19.490 1.00 85.69 162 ALA A O 1
ATOM 1329 N N . ILE A 1 163 ? 14.707 1.822 -17.716 1.00 88.06 163 ILE A N 1
ATOM 1330 C CA . ILE A 1 163 ? 15.986 1.320 -17.192 1.00 88.06 163 ILE A CA 1
ATOM 1331 C C . ILE A 1 163 ? 16.615 0.343 -18.189 1.00 88.06 163 ILE A C 1
ATOM 1333 O O . ILE A 1 163 ? 17.798 0.452 -18.505 1.00 88.06 163 ILE A O 1
ATOM 1337 N N . CYS A 1 164 ? 15.823 -0.576 -18.751 1.00 91.56 164 CYS A N 1
ATOM 1338 C CA . CYS A 1 164 ? 16.298 -1.498 -19.778 1.00 91.56 164 CYS A CA 1
ATOM 1339 C C . CYS A 1 164 ? 16.847 -0.757 -21.003 1.00 91.56 164 CYS A C 1
ATOM 1341 O O . CYS A 1 164 ? 17.892 -1.134 -21.525 1.00 91.56 164 CYS A O 1
ATOM 1343 N N . ARG A 1 165 ? 16.184 0.309 -21.456 1.00 92.12 165 ARG A N 1
ATOM 1344 C CA . ARG A 1 165 ? 16.664 1.139 -22.566 1.00 92.12 165 ARG A CA 1
ATOM 1345 C C . ARG A 1 165 ? 17.971 1.859 -22.224 1.00 92.12 165 ARG A C 1
ATOM 1347 O O . ARG A 1 165 ? 18.820 1.984 -23.098 1.00 92.12 165 ARG A O 1
ATOM 1354 N N . GLY A 1 166 ? 18.146 2.298 -20.975 1.00 92.25 166 GLY A N 1
ATOM 1355 C CA . GLY A 1 166 ? 19.425 2.816 -20.471 1.00 92.25 166 GLY A CA 1
ATOM 1356 C C . GLY A 1 166 ? 20.539 1.777 -20.594 1.00 92.25 166 GLY A C 1
ATOM 1357 O O . GLY A 1 166 ? 21.507 2.003 -21.310 1.00 92.25 166 GLY A O 1
ATOM 1358 N N . ASN A 1 167 ? 20.320 0.583 -20.039 1.00 92.19 167 ASN A N 1
ATOM 1359 C CA . ASN A 1 167 ? 21.275 -0.525 -20.128 1.00 92.19 167 ASN A CA 1
ATOM 1360 C C . ASN A 1 167 ? 21.625 -0.890 -21.582 1.00 92.19 167 ASN A C 1
ATOM 1362 O O . ASN A 1 167 ? 22.780 -1.161 -21.896 1.00 92.19 167 ASN A O 1
ATOM 1366 N N . LEU A 1 168 ? 20.641 -0.898 -22.491 1.00 92.56 168 LEU A N 1
ATOM 1367 C CA . LEU A 1 168 ? 20.883 -1.165 -23.912 1.00 92.56 168 LEU A CA 1
ATOM 1368 C C . LEU A 1 168 ? 21.773 -0.089 -24.561 1.00 92.56 168 LEU A C 1
ATOM 1370 O O . LEU A 1 168 ? 22.606 -0.433 -25.400 1.00 92.56 168 LEU A O 1
ATOM 1374 N N . LYS A 1 169 ? 21.635 1.185 -24.166 1.00 92.75 169 LYS A N 1
ATOM 1375 C CA . LYS A 1 169 ? 22.510 2.275 -24.629 1.00 92.75 169 LYS A CA 1
ATOM 1376 C C . LYS A 1 169 ? 23.930 2.125 -24.102 1.00 92.75 169 LYS A C 1
ATOM 1378 O O . LYS A 1 169 ? 24.862 2.292 -24.879 1.00 92.75 169 LYS A O 1
ATOM 1383 N N . ASP A 1 170 ? 24.091 1.754 -22.838 1.00 91.25 170 ASP A N 1
ATOM 1384 C CA . ASP A 1 170 ? 25.413 1.537 -22.245 1.00 91.25 170 ASP A CA 1
ATOM 1385 C C . ASP A 1 170 ? 26.127 0.357 -22.917 1.00 91.25 170 ASP A C 1
ATOM 1387 O O . ASP A 1 170 ? 27.292 0.461 -23.297 1.00 91.25 170 ASP A O 1
ATOM 1391 N N . ILE A 1 171 ? 25.402 -0.738 -23.177 1.00 91.00 171 ILE A N 1
ATOM 1392 C CA . ILE A 1 171 ? 25.917 -1.880 -23.947 1.00 91.00 171 ILE A CA 1
ATOM 1393 C C . ILE A 1 171 ? 26.296 -1.450 -25.371 1.00 91.00 171 ILE A C 1
ATOM 1395 O O . ILE A 1 171 ? 27.322 -1.885 -25.892 1.00 91.00 171 ILE A O 1
ATOM 1399 N N . GLN A 1 172 ? 25.491 -0.609 -26.024 1.00 91.75 172 GLN A N 1
ATOM 1400 C CA . GLN A 1 172 ? 25.829 -0.101 -27.352 1.00 91.75 172 GLN A CA 1
ATOM 1401 C C . GLN A 1 172 ? 27.084 0.782 -27.326 1.00 91.75 172 GLN A C 1
ATOM 1403 O O . GLN A 1 172 ? 27.948 0.614 -28.185 1.00 91.75 172 GLN A O 1
ATOM 1408 N N . GLY A 1 173 ? 27.218 1.663 -26.334 1.00 89.38 173 GLY A N 1
ATOM 1409 C CA . GLY A 1 173 ? 28.428 2.460 -26.130 1.00 89.38 173 GLY A CA 1
ATOM 1410 C C . GLY A 1 173 ? 29.656 1.570 -25.947 1.00 89.38 173 GLY A C 1
ATOM 1411 O O . GLY A 1 173 ? 30.642 1.727 -26.663 1.00 89.38 173 GLY A O 1
ATOM 1412 N N . ALA A 1 174 ? 29.548 0.537 -25.106 1.00 90.00 174 ALA A N 1
ATOM 1413 C CA . ALA A 1 174 ? 30.625 -0.425 -24.895 1.00 90.00 174 ALA A CA 1
ATOM 1414 C C . ALA A 1 174 ? 31.032 -1.150 -26.187 1.00 90.00 174 ALA A C 1
ATOM 1416 O O . ALA A 1 174 ? 32.216 -1.340 -26.460 1.00 90.00 174 ALA A O 1
ATOM 1417 N N . LYS A 1 175 ? 30.069 -1.506 -27.043 1.00 90.00 175 LYS A N 1
ATOM 1418 C CA . LYS A 1 175 ? 30.355 -2.075 -28.368 1.00 90.00 175 LYS A CA 1
ATOM 1419 C C . LYS A 1 175 ? 31.127 -1.100 -29.261 1.00 90.00 175 LYS A C 1
ATOM 1421 O O . LYS A 1 175 ? 32.063 -1.503 -29.953 1.00 90.00 175 LYS A O 1
ATOM 1426 N N . GLU A 1 176 ? 30.736 0.168 -29.277 1.00 88.69 176 GLU A N 1
ATOM 1427 C CA . GLU A 1 176 ? 31.398 1.201 -30.078 1.00 88.69 176 GLU A CA 1
ATOM 1428 C C . GLU A 1 176 ? 32.818 1.501 -29.585 1.00 88.69 176 GLU A C 1
ATOM 1430 O O . GLU A 1 176 ? 33.723 1.695 -30.406 1.00 88.69 176 GLU A O 1
ATOM 1435 N N . ASP A 1 177 ? 33.030 1.476 -28.273 1.00 89.38 177 ASP A N 1
ATOM 1436 C CA . ASP A 1 177 ? 34.344 1.635 -27.659 1.00 89.38 177 ASP A CA 1
ATOM 1437 C C . ASP A 1 177 ? 35.235 0.421 -27.928 1.00 89.38 177 ASP A C 1
ATOM 1439 O O . ASP A 1 177 ? 36.376 0.594 -28.358 1.00 89.38 177 ASP A O 1
ATOM 1443 N N . TRP A 1 178 ? 34.704 -0.803 -27.833 1.00 87.81 178 TRP A N 1
ATOM 1444 C CA . TRP A 1 178 ? 35.427 -2.018 -28.221 1.00 87.81 178 TRP A CA 1
ATOM 1445 C C . TRP A 1 178 ? 35.863 -1.958 -29.683 1.00 87.81 178 TRP A C 1
ATOM 1447 O O . TRP A 1 178 ? 37.021 -2.215 -30.007 1.00 87.81 178 TRP A O 1
ATOM 1457 N N . ARG A 1 179 ? 34.969 -1.515 -30.577 1.00 87.31 179 ARG A N 1
ATOM 1458 C CA . ARG A 1 179 ? 35.303 -1.287 -31.989 1.00 87.31 179 ARG A CA 1
ATOM 1459 C C . ARG A 1 179 ? 36.476 -0.316 -32.147 1.00 87.31 179 ARG A C 1
ATOM 1461 O O . ARG A 1 179 ? 37.328 -0.548 -33.003 1.00 87.31 179 ARG A O 1
ATOM 1468 N N . ARG A 1 180 ? 36.505 0.767 -31.362 1.00 85.94 180 ARG A N 1
ATOM 1469 C CA . ARG A 1 180 ? 37.543 1.807 -31.430 1.00 85.94 180 ARG A CA 1
ATOM 1470 C C . ARG A 1 180 ? 38.883 1.319 -30.883 1.00 85.94 180 ARG A C 1
ATOM 1472 O O . ARG A 1 180 ? 39.901 1.590 -31.509 1.00 85.94 180 ARG A O 1
ATOM 1479 N N . MET A 1 181 ? 38.883 0.617 -29.752 1.00 84.25 181 MET A N 1
ATOM 1480 C CA . MET A 1 181 ? 40.108 0.137 -29.103 1.00 84.25 181 MET A CA 1
ATOM 1481 C C . MET A 1 181 ? 40.764 -1.001 -29.887 1.00 84.25 181 MET A C 1
ATOM 1483 O O . MET A 1 181 ? 41.967 -0.985 -30.116 1.00 84.25 181 MET A O 1
ATOM 1487 N N . GLU A 1 182 ? 39.962 -1.960 -30.347 1.00 82.62 182 GLU A N 1
ATOM 1488 C CA . GLU A 1 182 ? 40.442 -3.194 -30.977 1.00 82.62 182 GLU A CA 1
ATOM 1489 C C . GLU A 1 182 ? 40.448 -3.140 -32.516 1.00 82.62 182 GLU A C 1
ATOM 1491 O O . GLU A 1 182 ? 40.729 -4.143 -33.179 1.00 82.62 182 GLU A O 1
ATOM 1496 N N . GLY A 1 183 ? 40.077 -1.996 -33.105 1.00 80.75 183 GLY A N 1
ATOM 1497 C CA . GLY A 1 183 ? 40.048 -1.784 -34.556 1.00 80.75 183 GLY A CA 1
ATOM 1498 C C . GLY A 1 183 ? 39.117 -2.738 -35.315 1.00 80.75 183 GLY A C 1
ATOM 1499 O O . GLY A 1 183 ? 39.390 -3.095 -36.463 1.00 80.75 183 GLY A O 1
ATOM 1500 N N . LYS A 1 184 ? 38.037 -3.210 -34.681 1.00 80.88 184 LYS A N 1
ATOM 1501 C CA . LYS A 1 184 ? 37.155 -4.240 -35.254 1.00 80.88 184 LYS A CA 1
ATOM 1502 C C . LYS A 1 184 ? 36.259 -3.682 -36.367 1.00 80.88 184 LYS A C 1
ATOM 1504 O O . LYS A 1 184 ? 35.861 -2.519 -36.367 1.00 80.88 184 LYS A O 1
ATOM 1509 N N . THR A 1 185 ? 35.883 -4.538 -37.316 1.00 80.25 185 THR A N 1
ATOM 1510 C CA . THR A 1 185 ? 34.944 -4.190 -38.397 1.00 80.25 185 THR A CA 1
ATOM 1511 C C . THR A 1 185 ? 33.496 -4.468 -37.986 1.00 80.25 185 THR A C 1
ATOM 1513 O O . THR A 1 185 ? 33.242 -5.239 -37.066 1.00 80.25 185 THR A O 1
ATOM 1516 N N . ALA A 1 186 ? 32.517 -3.883 -38.686 1.00 75.00 186 ALA A N 1
ATOM 1517 C CA . ALA A 1 186 ? 31.089 -3.990 -38.344 1.00 75.00 186 ALA A CA 1
ATOM 1518 C C . ALA A 1 186 ? 30.529 -5.433 -38.295 1.00 75.00 186 ALA A C 1
ATOM 1520 O O . ALA A 1 186 ? 29.468 -5.663 -37.715 1.00 75.00 186 ALA A O 1
ATOM 1521 N N . ASN A 1 187 ? 31.246 -6.405 -38.869 1.00 79.81 187 ASN A N 1
ATOM 1522 C CA . ASN A 1 187 ? 30.874 -7.821 -38.866 1.00 79.81 187 ASN A CA 1
ATOM 1523 C C . ASN A 1 187 ? 31.408 -8.595 -37.651 1.00 79.81 187 ASN A C 1
ATOM 1525 O O . ASN A 1 187 ? 30.985 -9.732 -37.429 1.00 79.81 187 ASN A O 1
ATOM 1529 N N . ALA A 1 188 ? 32.322 -8.014 -36.868 1.00 80.19 188 ALA A N 1
ATOM 1530 C CA . ALA A 1 188 ? 32.832 -8.666 -35.672 1.00 80.19 188 ALA A CA 1
ATOM 1531 C C . ALA A 1 188 ? 31.734 -8.754 -34.603 1.00 80.19 188 ALA A C 1
ATOM 1533 O O . ALA A 1 188 ? 30.928 -7.835 -34.427 1.00 80.19 188 ALA A O 1
ATOM 1534 N N . SER A 1 189 ? 31.695 -9.893 -33.916 1.00 85.75 189 SER A N 1
ATOM 1535 C CA . SER A 1 189 ? 30.748 -10.163 -32.835 1.00 85.75 189 SER A CA 1
ATOM 1536 C C . SER A 1 189 ? 31.516 -10.145 -31.514 1.00 85.75 189 SER A C 1
ATOM 1538 O O . SER A 1 189 ? 32.394 -10.992 -31.354 1.00 85.75 189 SER A O 1
ATOM 1540 N N . PRO A 1 190 ? 31.241 -9.192 -30.608 1.00 86.12 190 PRO A N 1
ATOM 1541 C CA . PRO A 1 190 ? 31.855 -9.183 -29.288 1.00 86.12 190 PRO A CA 1
ATOM 1542 C C . PRO A 1 190 ? 31.344 -10.354 -28.446 1.00 86.12 190 PRO A C 1
ATOM 1544 O O . PRO A 1 190 ? 30.163 -10.714 -28.508 1.00 86.12 190 PRO A O 1
ATOM 1547 N N . THR A 1 191 ? 32.233 -10.930 -27.648 1.00 86.56 191 THR A N 1
ATOM 1548 C CA . THR A 1 191 ? 31.895 -11.892 -26.595 1.00 86.56 191 THR A CA 1
ATOM 1549 C C . THR A 1 191 ? 31.613 -11.170 -25.278 1.00 86.56 191 THR A C 1
ATOM 1551 O O . THR A 1 191 ? 31.970 -10.006 -25.104 1.00 86.56 191 THR A O 1
ATOM 1554 N N . ASP A 1 192 ? 30.971 -11.850 -24.325 1.00 82.75 192 ASP A N 1
ATOM 1555 C CA . ASP A 1 192 ? 30.687 -11.252 -23.015 1.00 82.75 192 ASP A CA 1
ATOM 1556 C C . ASP A 1 192 ? 31.980 -10.807 -22.296 1.00 82.75 192 ASP A C 1
ATOM 1558 O O . ASP A 1 192 ? 31.978 -9.756 -21.666 1.00 82.75 192 ASP A O 1
ATOM 1562 N N . SER A 1 193 ? 33.096 -11.530 -22.447 1.00 83.81 193 SER A N 1
ATOM 1563 C CA . SER A 1 193 ? 34.396 -11.151 -21.867 1.00 83.81 193 SER A CA 1
ATOM 1564 C C . SER A 1 193 ? 35.047 -9.933 -22.523 1.00 83.81 193 SER A C 1
ATOM 1566 O O . SER A 1 193 ? 35.898 -9.303 -21.907 1.00 83.81 193 SER A O 1
ATOM 1568 N N . ASP A 1 194 ? 34.664 -9.596 -23.759 1.00 82.75 194 ASP A N 1
ATOM 1569 C CA . ASP A 1 194 ? 35.199 -8.423 -24.460 1.00 82.75 194 ASP A CA 1
ATOM 1570 C C . ASP A 1 194 ? 34.582 -7.115 -23.941 1.00 82.75 194 ASP A C 1
ATOM 1572 O O . ASP A 1 194 ? 35.198 -6.053 -24.021 1.00 82.75 194 ASP A O 1
ATOM 1576 N N . LEU A 1 195 ? 33.342 -7.184 -23.440 1.00 83.94 195 LEU A N 1
ATOM 1577 C CA . LEU A 1 195 ? 32.573 -6.015 -23.008 1.00 83.94 195 LEU A CA 1
ATOM 1578 C C . LEU A 1 195 ? 32.419 -5.921 -21.491 1.00 83.94 195 LEU A C 1
ATOM 1580 O O . LEU A 1 195 ? 32.307 -4.807 -20.984 1.00 83.94 195 LEU A O 1
ATOM 1584 N N . PHE A 1 196 ? 32.401 -7.054 -20.782 1.00 87.50 196 PHE A N 1
ATOM 1585 C CA . PHE A 1 196 ? 32.088 -7.122 -19.356 1.00 87.50 196 PHE A CA 1
ATOM 1586 C C . PHE A 1 196 ? 33.213 -7.785 -18.547 1.00 87.50 196 PHE A C 1
ATOM 1588 O O . PHE A 1 196 ? 33.678 -8.872 -18.891 1.00 87.50 196 PHE A O 1
ATOM 1595 N N . GLY A 1 197 ? 33.608 -7.163 -17.434 1.00 81.44 197 GLY A N 1
ATOM 1596 C CA . GLY A 1 197 ? 34.636 -7.662 -16.517 1.00 81.44 197 GLY A CA 1
ATOM 1597 C C . GLY A 1 197 ? 35.433 -6.537 -15.852 1.00 81.44 197 GLY A C 1
ATOM 1598 O O . GLY A 1 197 ? 35.367 -5.388 -16.272 1.00 81.44 197 GLY A O 1
ATOM 1599 N N . ASN A 1 198 ? 36.233 -6.871 -14.832 1.00 74.44 198 ASN A N 1
ATOM 1600 C CA . ASN A 1 198 ? 37.000 -5.883 -14.052 1.00 74.44 198 ASN A CA 1
ATOM 1601 C C . ASN A 1 198 ? 37.977 -5.034 -14.887 1.00 74.44 198 ASN A C 1
ATOM 1603 O O . ASN A 1 198 ? 38.296 -3.919 -14.486 1.00 74.44 198 ASN A O 1
ATOM 1607 N N . GLU A 1 199 ? 38.453 -5.565 -16.016 1.00 72.88 199 GLU A N 1
ATOM 1608 C CA . GLU A 1 199 ? 39.363 -4.881 -16.948 1.00 72.88 199 GLU A CA 1
ATOM 1609 C C . GLU A 1 199 ? 38.703 -4.587 -18.309 1.00 72.88 199 GLU A C 1
ATOM 1611 O O . GLU A 1 199 ? 39.370 -4.144 -19.242 1.00 72.88 199 GLU A O 1
ATOM 1616 N N . ALA A 1 200 ? 37.397 -4.846 -18.439 1.00 77.00 200 ALA A N 1
ATOM 1617 C CA . ALA A 1 200 ? 36.643 -4.589 -19.660 1.00 77.00 200 ALA A CA 1
ATOM 1618 C C . ALA A 1 200 ? 35.972 -3.206 -19.620 1.00 77.00 200 ALA A C 1
ATOM 1620 O O . ALA A 1 200 ? 36.087 -2.450 -18.656 1.00 77.00 200 ALA A O 1
ATOM 1621 N N . ILE A 1 201 ? 35.255 -2.868 -20.692 1.00 81.81 201 ILE A N 1
ATOM 1622 C CA . ILE A 1 201 ? 34.638 -1.544 -20.864 1.00 81.81 201 ILE A CA 1
ATOM 1623 C C . ILE A 1 201 ? 33.527 -1.302 -19.834 1.00 81.81 201 ILE A C 1
ATOM 1625 O O . ILE A 1 201 ? 33.368 -0.187 -19.339 1.00 81.81 201 ILE A O 1
ATOM 1629 N N . LEU A 1 202 ? 32.774 -2.347 -19.487 1.00 84.62 202 LEU A N 1
ATOM 1630 C CA . LEU A 1 202 ? 31.794 -2.335 -18.407 1.00 84.62 202 LEU A CA 1
ATOM 1631 C C . LEU A 1 202 ? 32.234 -3.295 -17.300 1.00 84.62 202 LEU A C 1
ATOM 1633 O O . LEU A 1 202 ? 32.582 -4.443 -17.555 1.00 84.62 202 LEU A O 1
ATOM 1637 N N . ILE A 1 203 ? 32.161 -2.831 -16.052 1.00 83.44 203 ILE A N 1
ATOM 1638 C CA . ILE A 1 203 ? 32.614 -3.592 -14.877 1.00 83.44 203 ILE A CA 1
ATOM 1639 C C . ILE A 1 203 ? 31.771 -4.861 -14.684 1.00 83.44 203 ILE A C 1
ATOM 1641 O O . ILE A 1 203 ? 32.298 -5.933 -14.392 1.00 83.44 203 ILE A O 1
ATOM 1645 N N . GLU A 1 204 ? 30.457 -4.757 -14.888 1.00 86.19 204 GLU A N 1
ATOM 1646 C CA . GLU A 1 204 ? 29.525 -5.874 -14.772 1.00 86.19 204 GLU A CA 1
ATOM 1647 C C . GLU A 1 204 ? 28.473 -5.857 -15.883 1.00 86.19 204 GLU A C 1
ATOM 1649 O O . GLU A 1 204 ? 28.135 -4.813 -16.444 1.00 86.19 204 GLU A O 1
ATOM 1654 N N . LYS A 1 205 ? 27.934 -7.040 -16.198 1.00 83.88 205 LYS A N 1
ATOM 1655 C CA . LYS A 1 205 ? 26.834 -7.168 -17.152 1.00 83.88 205 LYS A CA 1
ATOM 1656 C C . LYS A 1 205 ? 25.532 -6.726 -16.474 1.00 83.88 205 LYS A C 1
ATOM 1658 O O . LYS A 1 205 ? 25.119 -7.380 -15.512 1.00 83.88 205 LYS A O 1
ATOM 1663 N N . PRO A 1 206 ? 24.850 -5.678 -16.973 1.00 87.75 206 PRO A N 1
ATOM 1664 C CA . PRO A 1 206 ? 23.621 -5.210 -16.354 1.00 87.75 206 PRO A CA 1
ATOM 1665 C C . PRO A 1 206 ? 22.539 -6.287 -16.444 1.00 87.75 206 PRO A C 1
ATOM 1667 O O . PRO A 1 206 ? 22.436 -7.020 -17.433 1.00 87.75 206 PRO A O 1
ATOM 1670 N N . GLN A 1 207 ? 21.695 -6.359 -15.419 1.00 87.62 207 GLN A N 1
ATOM 1671 C CA . GLN A 1 207 ? 20.524 -7.230 -15.412 1.00 87.62 207 GLN A CA 1
ATOM 1672 C C . GLN A 1 207 ? 19.281 -6.455 -15.847 1.00 87.62 207 GLN A C 1
ATOM 1674 O O . GLN A 1 207 ? 19.093 -5.288 -15.500 1.00 87.62 207 GLN A O 1
ATOM 1679 N N . CYS A 1 208 ? 18.414 -7.091 -16.634 1.00 87.00 208 CYS A N 1
ATOM 1680 C CA . CYS A 1 208 ? 17.127 -6.493 -16.961 1.00 87.00 208 CYS A CA 1
ATOM 1681 C C . CYS A 1 208 ? 16.221 -6.535 -15.717 1.00 87.00 208 CYS A C 1
ATOM 1683 O O . CYS A 1 208 ? 16.019 -7.620 -15.168 1.00 87.00 208 CYS A O 1
ATOM 1685 N N . PRO A 1 209 ? 15.616 -5.409 -15.295 1.00 85.44 209 PRO A N 1
ATOM 1686 C CA . PRO A 1 209 ? 14.731 -5.370 -14.124 1.00 85.44 209 PRO A CA 1
ATOM 1687 C C . PRO A 1 209 ? 13.475 -6.245 -14.283 1.00 85.44 209 PRO A C 1
ATOM 1689 O O . PRO A 1 209 ? 12.869 -6.637 -13.293 1.00 85.44 209 PRO A O 1
ATOM 1692 N N . ALA A 1 210 ? 13.110 -6.595 -15.522 1.00 80.56 210 ALA A N 1
ATOM 1693 C CA . ALA A 1 210 ? 12.029 -7.529 -15.838 1.00 80.56 210 ALA A CA 1
ATOM 1694 C C . ALA A 1 210 ? 12.491 -9.002 -15.957 1.00 80.56 210 ALA A C 1
ATOM 1696 O O . ALA A 1 210 ? 11.708 -9.856 -16.362 1.00 80.56 210 ALA A O 1
ATOM 1697 N N . GLY A 1 211 ? 13.757 -9.314 -15.648 1.00 83.69 211 GLY A N 1
ATOM 1698 C CA . GLY A 1 211 ? 14.315 -10.673 -15.727 1.00 83.69 211 GLY A CA 1
ATOM 1699 C C . GLY A 1 211 ? 14.711 -11.134 -17.137 1.00 83.69 211 GLY A C 1
ATOM 1700 O O . GLY A 1 211 ? 14.956 -12.317 -17.353 1.00 83.69 211 GLY A O 1
ATOM 1701 N N . GLY A 1 212 ? 14.764 -10.217 -18.106 1.00 87.00 212 GLY A N 1
ATOM 1702 C CA . GLY A 1 212 ? 15.221 -10.492 -19.470 1.00 87.00 212 GLY A CA 1
ATOM 1703 C C . GLY A 1 212 ? 16.731 -10.686 -19.612 1.00 87.00 212 GLY A C 1
ATOM 1704 O O . GLY A 1 212 ? 17.518 -10.205 -18.797 1.00 87.00 212 GLY A O 1
ATOM 1705 N N . THR A 1 213 ? 17.144 -11.319 -20.708 1.00 89.25 213 THR A N 1
ATOM 1706 C CA . THR A 1 213 ? 18.553 -11.455 -21.096 1.00 89.25 213 THR A CA 1
ATOM 1707 C C . THR A 1 213 ? 18.902 -10.503 -22.237 1.00 89.25 213 THR A C 1
ATOM 1709 O O . THR A 1 213 ? 18.091 -10.250 -23.132 1.00 89.25 213 THR A O 1
ATOM 1712 N N . TYR A 1 214 ? 20.119 -9.954 -22.203 1.00 91.50 214 TYR A N 1
ATOM 1713 C CA . TYR A 1 214 ? 20.642 -9.096 -23.265 1.00 91.50 214 TYR A CA 1
ATOM 1714 C C . TYR A 1 214 ? 21.442 -9.907 -24.284 1.00 91.50 214 TYR A C 1
ATOM 1716 O O . TYR A 1 214 ? 22.342 -10.666 -23.922 1.00 91.50 214 TYR A O 1
ATOM 1724 N N . SER A 1 215 ? 21.122 -9.709 -25.560 1.00 90.44 215 SER A N 1
ATOM 1725 C CA . SER A 1 215 ? 21.843 -10.243 -26.715 1.00 90.44 215 SER A CA 1
ATOM 1726 C C . SER A 1 215 ? 22.661 -9.128 -27.358 1.00 90.44 215 SER A C 1
ATOM 1728 O O . SER A 1 215 ? 22.101 -8.103 -27.748 1.00 90.44 215 SER A O 1
ATOM 1730 N N . LEU A 1 216 ? 23.975 -9.326 -27.478 1.00 89.19 216 LEU A N 1
ATOM 1731 C CA . LEU A 1 216 ? 24.893 -8.305 -27.990 1.00 89.19 216 LEU A CA 1
ATOM 1732 C C . LEU A 1 216 ? 24.733 -8.074 -29.498 1.00 89.19 216 LEU A C 1
ATOM 1734 O O . LEU A 1 216 ? 24.752 -6.926 -29.933 1.00 89.19 216 LEU A O 1
ATOM 1738 N N . GLY A 1 217 ? 24.552 -9.140 -30.283 1.00 86.75 217 GLY A N 1
ATOM 1739 C CA . GLY A 1 217 ? 24.543 -9.073 -31.750 1.00 86.75 217 GLY A CA 1
ATOM 1740 C C . GLY A 1 217 ? 25.902 -8.675 -32.343 1.00 86.75 217 GLY A C 1
ATOM 1741 O O . GLY A 1 217 ? 26.877 -8.453 -31.621 1.00 86.75 217 GLY A O 1
ATOM 1742 N N . ARG A 1 218 ? 25.977 -8.562 -33.671 1.00 87.88 218 ARG A N 1
ATOM 1743 C CA . ARG A 1 218 ? 27.184 -8.056 -34.362 1.00 87.88 218 ARG A CA 1
ATOM 1744 C C . ARG A 1 218 ? 27.411 -6.575 -34.067 1.00 87.88 218 ARG A C 1
ATOM 1746 O O . ARG A 1 218 ? 26.484 -5.881 -33.659 1.00 87.88 218 ARG A O 1
ATOM 1753 N N . LEU A 1 219 ? 28.609 -6.045 -34.318 1.00 83.94 219 LEU A N 1
ATOM 1754 C CA . LEU A 1 219 ? 28.880 -4.606 -34.173 1.00 83.94 219 LEU A CA 1
ATOM 1755 C C . LEU A 1 219 ? 27.915 -3.715 -34.974 1.00 83.94 219 LEU A C 1
ATOM 1757 O O . LEU A 1 219 ? 27.542 -2.654 -34.488 1.00 83.94 219 LEU A O 1
ATOM 1761 N N . GLY A 1 220 ? 27.476 -4.155 -36.157 1.00 80.06 220 GLY A N 1
ATOM 1762 C CA . GLY A 1 220 ? 26.476 -3.452 -36.972 1.00 80.06 220 GLY A CA 1
ATOM 1763 C C . GLY A 1 220 ? 25.014 -3.621 -36.529 1.00 80.06 220 GLY A C 1
ATOM 1764 O O . GLY A 1 220 ? 24.131 -3.025 -37.136 1.00 80.06 220 GLY A O 1
ATOM 1765 N N . GLU A 1 221 ? 24.734 -4.428 -35.505 1.00 87.31 221 GLU A N 1
ATOM 1766 C CA . GLU A 1 221 ? 23.381 -4.681 -34.998 1.00 87.31 221 GLU A CA 1
ATOM 1767 C C . GLU A 1 221 ? 23.194 -4.034 -33.622 1.00 87.31 221 GLU A C 1
ATOM 1769 O O . GLU A 1 221 ? 24.084 -4.084 -32.777 1.00 87.31 221 GLU A O 1
ATOM 1774 N N . ALA A 1 222 ? 22.029 -3.447 -33.351 1.00 86.62 222 ALA A N 1
ATOM 1775 C CA . ALA A 1 222 ? 21.731 -2.940 -32.012 1.00 86.62 222 ALA A CA 1
ATOM 1776 C C . ALA A 1 222 ? 21.597 -4.104 -31.003 1.00 86.62 222 ALA A C 1
ATOM 1778 O O . ALA A 1 222 ? 21.035 -5.147 -31.365 1.00 86.62 222 ALA A O 1
ATOM 1779 N N . PRO A 1 223 ? 22.071 -3.948 -29.748 1.00 91.44 223 PRO A N 1
ATOM 1780 C CA . PRO A 1 223 ? 21.823 -4.936 -28.704 1.00 91.44 223 PRO A CA 1
ATOM 1781 C C . PRO A 1 223 ? 20.317 -5.062 -28.434 1.00 91.44 223 PRO A C 1
ATOM 1783 O O . PRO A 1 223 ? 19.557 -4.103 -28.583 1.00 91.44 223 PRO A O 1
ATOM 1786 N N . ARG A 1 224 ? 19.866 -6.258 -28.048 1.00 92.31 224 ARG A N 1
ATOM 1787 C CA . ARG A 1 224 ? 18.439 -6.572 -27.852 1.00 92.31 224 ARG A CA 1
ATOM 1788 C C . ARG A 1 224 ? 18.182 -7.183 -26.484 1.00 92.31 224 ARG A C 1
ATOM 1790 O O . ARG A 1 224 ? 19.021 -7.914 -25.968 1.00 92.31 224 ARG A O 1
ATOM 1797 N N . CYS A 1 225 ? 17.004 -6.928 -25.924 1.00 92.19 225 CYS A N 1
ATOM 1798 C CA . CYS A 1 225 ? 16.499 -7.624 -24.742 1.00 92.19 225 CYS A CA 1
ATOM 1799 C C . CYS A 1 225 ? 15.516 -8.731 -25.158 1.00 92.19 225 CYS A C 1
ATOM 1801 O O . CYS A 1 225 ? 14.798 -8.584 -26.146 1.00 92.19 225 CYS A O 1
ATOM 1803 N N . SER A 1 226 ? 15.452 -9.826 -24.398 1.00 89.69 226 SER A N 1
ATOM 1804 C CA . SER A 1 226 ? 14.492 -10.919 -24.619 1.00 89.69 226 SER A CA 1
ATOM 1805 C C . SER A 1 226 ? 13.040 -10.566 -24.259 1.00 89.69 226 SER A C 1
ATOM 1807 O O . SER A 1 226 ? 12.129 -11.329 -24.575 1.00 89.69 226 SER A O 1
ATOM 1809 N N . VAL A 1 227 ? 12.811 -9.446 -23.567 1.00 86.06 227 VAL A N 1
ATOM 1810 C CA . VAL A 1 227 ? 11.480 -9.017 -23.113 1.00 86.06 227 VAL A CA 1
ATOM 1811 C C . VAL A 1 227 ? 10.777 -8.236 -24.234 1.00 86.06 227 VAL A C 1
ATOM 1813 O O . VAL A 1 227 ? 11.342 -7.261 -24.737 1.00 86.06 227 VAL A O 1
ATOM 1816 N N . PRO A 1 228 ? 9.547 -8.611 -24.635 1.00 81.38 228 PRO A N 1
ATOM 1817 C CA . PRO A 1 228 ? 8.788 -7.873 -25.643 1.00 81.38 228 PRO A CA 1
ATOM 1818 C C . PRO A 1 228 ? 8.597 -6.397 -25.268 1.00 81.38 228 PRO A C 1
ATOM 1820 O O . PRO A 1 228 ? 8.224 -6.078 -24.144 1.00 81.38 228 PRO A O 1
ATOM 1823 N N . GLY A 1 229 ? 8.850 -5.489 -26.215 1.00 80.69 229 GLY A N 1
ATOM 1824 C CA . GLY A 1 229 ? 8.736 -4.037 -26.011 1.00 80.69 229 GLY A CA 1
ATOM 1825 C C . GLY A 1 229 ? 9.978 -3.361 -25.414 1.00 80.69 229 GLY A C 1
ATOM 1826 O O . GLY A 1 229 ? 10.057 -2.133 -25.407 1.00 80.69 229 GLY A O 1
ATOM 1827 N N . HIS A 1 230 ? 10.978 -4.122 -24.963 1.00 83.81 230 HIS A N 1
ATOM 1828 C CA . HIS A 1 230 ? 12.257 -3.581 -24.499 1.00 83.81 230 HIS A CA 1
AT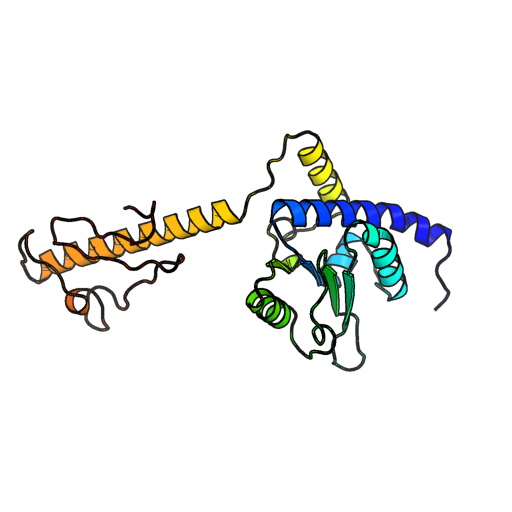OM 1829 C C . HIS A 1 230 ? 13.223 -3.404 -25.678 1.00 83.81 230 HIS A C 1
ATOM 1831 O O . HIS A 1 230 ? 14.055 -4.266 -25.970 1.00 83.81 230 HIS A O 1
ATOM 1837 N N . THR A 1 231 ? 13.092 -2.276 -26.372 1.00 85.06 231 THR A N 1
ATOM 1838 C CA . THR A 1 231 ? 13.948 -1.893 -27.501 1.00 85.06 231 THR A CA 1
ATOM 1839 C C . THR A 1 231 ? 14.732 -0.621 -27.192 1.00 85.06 231 THR A C 1
ATOM 1841 O O . THR A 1 231 ? 14.352 0.150 -26.306 1.00 85.06 231 THR A O 1
ATOM 1844 N N . LEU A 1 232 ? 15.838 -0.432 -27.917 1.00 80.12 232 LEU A N 1
ATOM 1845 C CA . LEU A 1 232 ? 16.653 0.780 -27.861 1.00 80.12 232 LEU A CA 1
ATOM 1846 C C . LEU A 1 232 ? 15.875 2.004 -28.374 1.00 80.12 232 LEU A C 1
ATOM 1848 O O . LEU A 1 232 ? 15.123 1.833 -29.361 1.00 80.12 232 LEU A O 1
#

Sequence (232 aa):
MAKPSHAYYEHFKRQHRVFGAFLALHCWHNGYDALLIDRETLSRFFELKKFTEEHLSWLRKDIEPFFRHSHSLYFKIPPSKFGSVVLSRVPIPTGFVEQTLTDEKRTAQWRKQNFRVAVLSELKTTKTLFTECDAASFLALVASGLAVPERIALEASLEAQAICRGNLKDIQGAKEDWRRMEGKTANASPTDSDLFGNEAILIEKPQCPAGGTYSLGRLGEAPRCSVPGHTL

Radius of gyration: 25.14 Å; chains: 1; bounding box: 62×35×71 Å

pLDDT: mean 82.31, std 10.83, range [44.47, 95.12]

Foldseek 3Di:
DDDDDPVVLVVCLVLLLLVLVLVLVVCVQQVAQKEKEFPVLVCLASVPPDDDVVSVVSSCVSNCVSFVDKDWAWAPPPVIDTTIMMGGPDDDDPPLRVDNDDPVVSCVVVVVVVGHYYYPCVDPLSVPRDYSVSSVVVVVCVVVVNDDDDHVVVVVVVVLLVVLLVLLVLLLVLLVVLCVVVVDDQQDDDDCVQAEPCPHVHNHRDARPVRWDWDSDGNVDRIDTPDPPNDD

Secondary structure (DSSP, 8-state):
-PPPPHHHHHHHHHHHHHHHHHHHHHHHHHT-SEEEEEHHHHHHHTT-SS--HHHHHHHHHHHTTT-SEEEEEE-SSSS--EEEEEEESSPPPTTTTT----HHHHHHHHHHTT--EEEGGGSGGGTTT--HHHHHHHHHHHHTT------HHHHHHHHHHHHHHHHHHHHHHHHHHHHHHTT--TT----HHHHBSTTSSBSSPPPPTTS--EE---TTS--EESSTT---